Protein AF-A0A9W6Z5P8-F1 (afdb_monomer_lite)

Radius of gyration: 18.07 Å; chains: 1; bounding box: 42×47×50 Å

Secondary structure (DSSP, 8-state):
-IIIIIIIIIT--SEE-HHHHHHHHHHHHTT-SS-HHHHHHHHHHHHHHTTSTTSTT-TTTT-HHIIIIIHHHSTTS-STTT----GGG-TTTTT-HHHHHHHHSTTHHHHHHHHHHHHHH-HHHHIIIIIIHHHHHHHHHHHHHHHTB--TTSS-TT----HHHHHHH--TTS---B-B-TT-HHHHHHT-SBHHHHHHSTT-SS-SS--HHIIIIIHHHHHTTSEES----------

Sequence (239 aa):
MSVCLHRYFSHKGFKCGRGMQILLYIGGCMASQGPPLWWASKHRRHHNHCDTAKDPHSPVVFSHFYAWTGWVYGFGAEGPFGSGHDEEYLSDHLKFPELAFGENIYWLPPFLSHVVTYFKYGPAHAVYVSLMSAVLCMLLTLYFNVAFHSHGDDGDEHGVVDKARAKLFANPTGTCRARDIPFDPLSNIFGEAHHGWHHKFPLAYKRPGIDAPYWLFILPLKTAGLLWGENRMTETKVK

pLDDT: mean 87.17, std 16.03, range [34.53, 98.5]

InterPro domains:
  IPR015876 Acyl-CoA desaturase [PR00075] (6-26)
  IPR015876 Acyl-CoA desaturase [PR00075] (43-72)
  IPR015876 Acyl-CoA desaturase [PR00075] (131-152)
  IPR015876 Acyl-CoA desaturase [PTHR11351] (2-238)

Organism: NCBI:txid1606542

Structure (mmCIF, N/CA/C/O backbone):
data_AF-A0A9W6Z5P8-F1
#
_entry.id   AF-A0A9W6Z5P8-F1
#
loop_
_atom_site.group_PDB
_atom_site.id
_atom_site.type_symbol
_atom_site.label_atom_id
_atom_site.label_alt_id
_atom_site.label_comp_id
_atom_site.label_asym_id
_atom_site.label_entity_id
_atom_site.label_seq_id
_atom_site.pdbx_PDB_ins_code
_atom_site.Cartn_x
_atom_site.Cartn_y
_atom_site.Cartn_z
_atom_site.occupancy
_atom_site.B_iso_or_equiv
_atom_site.auth_seq_id
_atom_site.auth_comp_id
_atom_site.auth_asym_id
_atom_site.auth_atom_id
_atom_site.pdbx_PDB_model_num
ATOM 1 N N . MET A 1 1 ? 1.085 1.073 -4.703 1.00 92.38 1 MET A N 1
ATOM 2 C CA . MET A 1 1 ? 0.646 1.189 -3.294 1.00 92.38 1 MET A CA 1
ATOM 3 C C . MET A 1 1 ? -0.884 1.149 -3.165 1.00 92.38 1 MET A C 1
ATOM 5 O O . MET A 1 1 ? -1.376 0.096 -2.784 1.00 92.38 1 MET A O 1
ATOM 9 N N . SER A 1 2 ? -1.643 2.187 -3.560 1.00 95.56 2 SER A N 1
ATOM 10 C CA . SER A 1 2 ? -3.085 2.290 -3.216 1.00 95.56 2 SER A CA 1
ATOM 11 C C . SER A 1 2 ? -3.974 1.128 -3.710 1.00 95.56 2 SER A C 1
ATOM 13 O O . SER A 1 2 ? -4.730 0.553 -2.934 1.00 95.56 2 SER A O 1
ATOM 15 N N . VAL A 1 3 ? -3.878 0.701 -4.978 1.00 97.62 3 VAL A N 1
ATOM 16 C CA . VAL A 1 3 ? -4.720 -0.412 -5.481 1.00 97.62 3 VAL A CA 1
ATOM 17 C C . VAL A 1 3 ? -4.314 -1.754 -4.868 1.00 97.62 3 VAL A C 1
ATOM 19 O O . VAL A 1 3 ? -5.156 -2.478 -4.341 1.00 97.62 3 VAL A O 1
ATOM 22 N N . CYS A 1 4 ? -3.024 -2.088 -4.958 1.00 97.94 4 CYS A N 1
ATOM 23 C CA . CYS A 1 4 ? -2.523 -3.412 -4.605 1.00 97.94 4 CYS A CA 1
ATOM 24 C C . CYS A 1 4 ? -2.383 -3.595 -3.093 1.00 97.94 4 CYS A C 1
ATOM 26 O O . CYS A 1 4 ? -3.085 -4.416 -2.514 1.00 97.94 4 CYS A O 1
ATOM 28 N N . LEU A 1 5 ? -1.488 -2.830 -2.460 1.00 97.94 5 LEU A N 1
ATOM 29 C CA . LEU A 1 5 ? -1.163 -2.986 -1.042 1.00 97.94 5 LEU A CA 1
ATOM 30 C C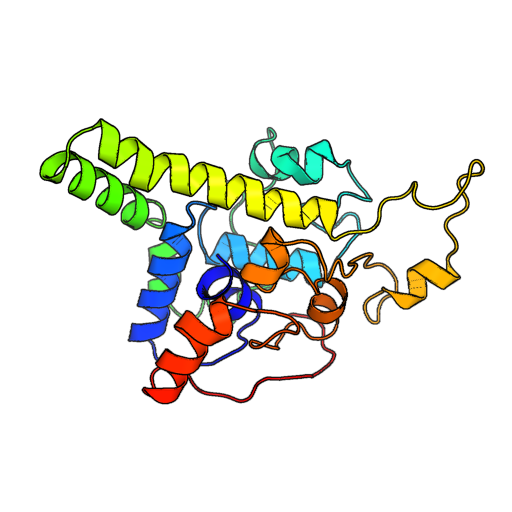 . LEU A 1 5 ? -2.363 -2.586 -0.183 1.00 97.94 5 LEU A C 1
ATOM 32 O O . LEU A 1 5 ? -2.875 -3.396 0.580 1.00 97.94 5 LEU A O 1
ATOM 36 N N . HIS A 1 6 ? -2.879 -1.376 -0.402 1.00 97.50 6 HIS A N 1
ATOM 37 C CA . HIS A 1 6 ? -3.903 -0.800 0.457 1.00 97.50 6 HIS A CA 1
ATOM 38 C C . HIS A 1 6 ? -5.294 -1.416 0.224 1.00 97.50 6 HIS A C 1
ATOM 40 O O . HIS A 1 6 ? -5.863 -2.052 1.111 1.00 97.50 6 HIS A O 1
ATOM 46 N N . ARG A 1 7 ? -5.871 -1.262 -0.972 1.00 97.75 7 ARG A N 1
ATOM 47 C CA . ARG A 1 7 ? -7.267 -1.667 -1.217 1.00 97.75 7 ARG A CA 1
ATOM 48 C C . ARG A 1 7 ? -7.441 -3.174 -1.349 1.00 97.75 7 ARG A C 1
ATOM 50 O O . ARG A 1 7 ? -8.470 -3.679 -0.911 1.00 97.75 7 ARG A O 1
ATOM 57 N N . TYR A 1 8 ? -6.486 -3.894 -1.937 1.00 97.75 8 TYR A N 1
ATOM 58 C CA . TYR A 1 8 ? -6.612 -5.340 -2.125 1.00 97.75 8 TYR A CA 1
ATOM 59 C C . TYR A 1 8 ? -6.016 -6.154 -0.972 1.00 97.75 8 TYR A C 1
ATOM 61 O O . TYR A 1 8 ? -6.769 -6.855 -0.295 1.00 97.75 8 TYR A O 1
ATOM 69 N N . PHE A 1 9 ? -4.705 -6.075 -0.718 1.00 97.56 9 PHE A N 1
ATOM 70 C CA . PHE A 1 9 ? -4.075 -6.935 0.290 1.00 97.56 9 PHE A CA 1
ATOM 71 C C . PHE A 1 9 ? -4.510 -6.573 1.715 1.00 97.56 9 PHE A C 1
ATOM 73 O O . PHE A 1 9 ? -4.907 -7.474 2.459 1.00 97.56 9 PHE A O 1
ATOM 80 N N . SER A 1 10 ? -4.569 -5.292 2.082 1.00 97.06 10 SER A N 1
ATOM 81 C CA . SER A 1 10 ? -5.001 -4.911 3.435 1.00 97.06 10 SER A CA 1
ATOM 82 C C . SER A 1 10 ? -6.509 -4.997 3.633 1.00 97.06 10 SER A C 1
ATOM 84 O O . SER A 1 10 ? -6.945 -5.553 4.634 1.00 97.06 10 SER A O 1
ATOM 86 N N . HIS A 1 11 ? -7.311 -4.518 2.677 1.00 95.75 11 HIS A N 1
ATOM 87 C CA . HIS A 1 11 ? -8.758 -4.332 2.895 1.00 95.75 11 HIS A CA 1
ATOM 88 C C . HIS A 1 11 ? -9.682 -5.219 2.074 1.00 95.75 11 HIS A C 1
ATOM 90 O O . HIS A 1 11 ? -10.898 -5.207 2.277 1.00 95.75 11 HIS A O 1
ATOM 96 N N . LYS A 1 12 ? -9.148 -5.986 1.121 1.00 94.69 12 LYS A N 1
ATOM 97 C CA . LYS A 1 12 ? -9.936 -6.860 0.238 1.00 94.69 12 LYS A CA 1
ATOM 98 C C . LYS A 1 12 ? -11.111 -6.151 -0.429 1.00 94.69 12 LYS A C 1
ATOM 100 O O . LYS A 1 12 ? -12.174 -6.757 -0.602 1.00 94.69 12 LYS A O 1
ATOM 105 N N . GLY A 1 13 ? -10.964 -4.870 -0.757 1.00 95.31 13 GLY A N 1
ATOM 106 C CA . GLY A 1 13 ? -12.070 -4.023 -1.190 1.00 95.31 13 GLY A CA 1
ATOM 107 C C . GLY A 1 13 ? -12.836 -4.644 -2.355 1.00 95.31 13 GLY A C 1
ATOM 108 O O . GLY A 1 13 ? -14.063 -4.679 -2.356 1.00 95.31 13 GLY A O 1
ATOM 109 N N . PHE A 1 14 ? -12.118 -5.288 -3.269 1.00 97.06 14 PHE A N 1
ATOM 110 C CA . PHE A 1 14 ? -12.667 -6.091 -4.357 1.00 97.06 14 PHE A CA 1
ATOM 111 C C . PHE A 1 14 ? -12.121 -7.526 -4.335 1.00 97.06 14 PHE A C 1
ATOM 113 O O . PHE A 1 14 ? -11.165 -7.854 -3.630 1.00 97.06 14 PHE A O 1
ATOM 120 N N . LYS A 1 15 ? -12.750 -8.395 -5.125 1.00 97.50 15 LYS A N 1
ATOM 121 C CA . LYS A 1 15 ? -12.338 -9.781 -5.369 1.00 97.50 15 LYS A CA 1
ATOM 122 C C . LYS A 1 15 ? -11.713 -9.894 -6.761 1.00 97.50 15 LYS A C 1
ATOM 124 O O . LYS A 1 15 ? -12.042 -9.109 -7.646 1.00 97.50 15 LYS A O 1
ATOM 129 N N . CYS A 1 16 ? -10.834 -10.871 -6.949 1.00 97.44 16 CYS A N 1
ATOM 130 C CA . CYS A 1 16 ? -10.235 -11.193 -8.242 1.00 97.44 16 CYS A CA 1
ATOM 131 C C . CYS A 1 16 ? -9.836 -12.677 -8.295 1.00 97.44 16 CYS A C 1
ATOM 133 O O . CYS A 1 16 ? -9.829 -13.360 -7.266 1.00 97.44 16 CYS A O 1
ATOM 135 N N . GLY A 1 17 ? -9.509 -13.182 -9.488 1.00 97.12 17 GLY A N 1
ATOM 136 C CA . GLY A 1 17 ? -9.010 -14.549 -9.671 1.00 97.12 17 GLY A CA 1
ATOM 137 C C . GLY A 1 17 ? -7.540 -14.691 -9.265 1.00 97.12 17 GLY A C 1
ATOM 138 O O . GLY A 1 17 ? -6.855 -13.685 -9.076 1.00 97.12 17 GLY A O 1
ATOM 139 N N . ARG A 1 18 ? -7.032 -15.931 -9.185 1.00 95.94 18 ARG A N 1
ATOM 140 C CA . ARG A 1 18 ? -5.641 -16.222 -8.762 1.00 95.94 18 ARG A CA 1
ATOM 141 C C . ARG A 1 18 ? -4.589 -15.550 -9.653 1.00 95.94 18 ARG A C 1
ATOM 143 O O . ARG A 1 18 ? -3.646 -14.959 -9.147 1.00 95.94 18 ARG A O 1
ATOM 150 N N . GLY A 1 19 ? -4.783 -15.553 -10.976 1.00 96.75 19 GLY A N 1
ATOM 151 C CA . GLY A 1 19 ? -3.864 -14.876 -11.902 1.00 96.75 19 GLY A CA 1
ATOM 152 C C . GLY A 1 19 ? -3.780 -13.367 -11.649 1.00 96.75 19 GLY A C 1
ATOM 153 O O . GLY A 1 19 ? -2.693 -12.817 -11.502 1.00 96.75 19 GLY A O 1
ATOM 154 N N . MET A 1 20 ? -4.931 -12.702 -11.502 1.00 97.75 20 MET A N 1
ATOM 155 C CA . MET A 1 20 ? -4.967 -11.273 -11.174 1.00 97.75 20 MET A CA 1
ATOM 156 C C . MET A 1 20 ? -4.413 -10.994 -9.770 1.00 97.75 20 MET A C 1
ATOM 158 O O . MET A 1 20 ? -3.751 -9.984 -9.572 1.00 97.75 20 MET A O 1
ATOM 162 N N . GLN A 1 21 ? -4.626 -11.894 -8.808 1.00 97.56 21 GLN A N 1
ATOM 163 C CA . GLN A 1 21 ? -4.056 -11.787 -7.464 1.00 97.56 21 GLN A CA 1
ATOM 164 C C . GLN A 1 21 ? -2.520 -11.769 -7.505 1.00 97.56 21 GLN A C 1
ATOM 166 O O . GLN A 1 21 ? -1.910 -10.933 -6.842 1.00 97.56 21 GLN A O 1
ATOM 171 N N . ILE A 1 22 ? -1.896 -12.612 -8.335 1.00 97.62 22 ILE A N 1
ATOM 172 C CA . ILE A 1 22 ? -0.441 -12.600 -8.561 1.00 97.62 22 ILE A CA 1
ATOM 173 C C . ILE A 1 22 ? -0.001 -11.287 -9.226 1.00 97.62 22 ILE A C 1
ATOM 175 O O . ILE A 1 22 ? 0.984 -10.686 -8.803 1.00 97.62 22 ILE A O 1
ATOM 179 N N . LEU A 1 23 ? -0.738 -10.788 -10.223 1.00 97.94 23 LEU A N 1
ATOM 180 C CA . LEU A 1 23 ? -0.422 -9.499 -10.858 1.00 97.94 23 LEU A CA 1
ATOM 181 C C . LEU A 1 23 ? -0.519 -8.327 -9.872 1.00 97.94 23 LEU A C 1
ATOM 183 O O . LEU A 1 23 ? 0.339 -7.444 -9.871 1.00 97.94 23 LEU A O 1
ATOM 187 N N . LEU A 1 24 ? -1.529 -8.330 -8.999 1.00 98.25 24 LEU A N 1
ATOM 188 C CA . LEU A 1 24 ? -1.653 -7.354 -7.918 1.00 98.25 24 LEU A CA 1
ATOM 189 C C . LEU A 1 24 ? -0.495 -7.486 -6.930 1.00 98.25 24 LEU A C 1
ATOM 191 O O . LEU A 1 24 ? 0.025 -6.461 -6.496 1.00 98.25 24 LEU A O 1
ATOM 195 N N . TYR A 1 25 ? -0.066 -8.710 -6.612 1.00 98.12 25 TYR A N 1
ATOM 196 C CA . TYR A 1 25 ? 1.091 -8.964 -5.752 1.00 98.12 25 TYR A CA 1
ATOM 197 C C . TYR A 1 25 ? 2.362 -8.343 -6.333 1.00 98.12 25 TYR A C 1
ATOM 199 O O . TYR A 1 25 ? 3.004 -7.527 -5.676 1.00 98.12 25 TYR A O 1
ATOM 207 N N . ILE A 1 26 ? 2.655 -8.629 -7.605 1.00 98.00 26 ILE A N 1
ATOM 208 C CA . ILE A 1 26 ? 3.779 -8.037 -8.342 1.00 98.00 26 ILE A CA 1
ATOM 209 C C . ILE A 1 26 ? 3.669 -6.505 -8.343 1.00 98.00 26 ILE A C 1
ATOM 211 O O . ILE A 1 26 ? 4.638 -5.818 -8.030 1.00 98.00 26 ILE A O 1
ATOM 215 N N . GLY A 1 27 ? 2.485 -5.947 -8.617 1.00 97.69 27 GLY A N 1
ATOM 216 C CA . GLY A 1 27 ? 2.249 -4.501 -8.540 1.00 97.69 27 GLY A CA 1
ATOM 217 C C . GLY A 1 27 ? 2.428 -3.914 -7.130 1.00 97.69 27 GLY A C 1
ATOM 218 O O . GLY A 1 27 ? 2.789 -2.746 -6.987 1.00 97.69 27 GLY A O 1
ATOM 219 N N . GLY A 1 28 ? 2.208 -4.714 -6.084 1.00 97.62 28 GLY A N 1
ATOM 220 C CA . GLY A 1 28 ? 2.530 -4.384 -4.697 1.00 97.62 28 GLY A CA 1
ATOM 221 C C . GLY A 1 28 ? 4.038 -4.310 -4.465 1.00 97.62 28 GLY A C 1
ATOM 222 O O . GLY A 1 28 ? 4.517 -3.301 -3.953 1.00 97.62 28 GLY A O 1
ATOM 223 N N . CYS A 1 29 ? 4.788 -5.312 -4.932 1.00 97.44 29 CYS A N 1
ATOM 224 C CA . CYS A 1 29 ? 6.254 -5.330 -4.889 1.00 97.44 29 CYS A CA 1
ATOM 225 C C . CYS A 1 29 ? 6.874 -4.115 -5.593 1.00 97.44 29 CYS A C 1
ATOM 227 O O . CYS A 1 29 ? 7.832 -3.533 -5.094 1.00 97.44 29 CYS A O 1
ATOM 229 N N . MET A 1 30 ? 6.292 -3.681 -6.716 1.00 96.81 30 MET A N 1
ATOM 230 C CA . MET A 1 30 ? 6.739 -2.498 -7.465 1.00 96.81 30 MET A CA 1
ATOM 231 C C . MET A 1 30 ? 6.596 -1.175 -6.694 1.00 96.81 30 MET A C 1
ATOM 233 O O . MET A 1 30 ? 7.165 -0.171 -7.114 1.00 96.81 30 MET A O 1
ATOM 237 N N . ALA A 1 31 ? 5.864 -1.146 -5.573 1.00 95.56 31 ALA A N 1
ATOM 238 C CA . ALA A 1 31 ? 5.847 0.013 -4.678 1.00 95.56 31 ALA A CA 1
ATOM 239 C C . ALA A 1 31 ? 7.138 0.143 -3.849 1.00 95.56 31 ALA A C 1
ATOM 241 O O . ALA A 1 31 ? 7.367 1.201 -3.270 1.00 95.56 31 ALA A O 1
ATOM 242 N N . SER A 1 32 ? 7.959 -0.912 -3.781 1.00 95.38 32 SER A N 1
ATOM 243 C CA . SER A 1 32 ? 9.229 -0.949 -3.044 1.00 95.38 32 SER A CA 1
ATOM 244 C C . SER A 1 32 ? 9.100 -0.586 -1.559 1.00 95.38 32 SER A C 1
ATOM 246 O O . SER A 1 32 ? 9.991 0.032 -0.985 1.00 95.38 32 SER A O 1
ATOM 248 N N . GLN A 1 33 ? 7.989 -0.983 -0.927 1.00 94.94 33 GLN A N 1
ATOM 249 C CA . GLN A 1 33 ? 7.723 -0.731 0.498 1.00 94.94 33 GLN A CA 1
ATOM 250 C C . GLN A 1 33 ? 7.932 -1.954 1.392 1.00 94.94 33 GLN A C 1
ATOM 252 O O . GLN A 1 33 ? 7.598 -1.913 2.567 1.00 94.94 33 GLN A O 1
ATOM 257 N N . GLY A 1 34 ? 8.474 -3.038 0.841 1.00 94.00 34 GLY A N 1
ATOM 258 C CA . GLY A 1 34 ? 8.570 -4.323 1.521 1.00 94.00 34 GLY A CA 1
ATOM 259 C C . GLY A 1 34 ? 7.620 -5.374 0.945 1.00 94.00 34 GLY A C 1
ATOM 260 O O . GLY A 1 34 ? 6.993 -5.142 -0.098 1.00 94.00 34 GLY A O 1
ATOM 261 N N . PRO A 1 35 ? 7.538 -6.539 1.602 1.00 95.88 35 PRO A N 1
ATOM 262 C CA . PRO A 1 35 ? 6.652 -7.619 1.193 1.00 95.88 35 PRO A CA 1
ATOM 263 C C . PRO A 1 35 ? 5.161 -7.213 1.297 1.00 95.88 35 PRO A C 1
ATOM 265 O O . PRO A 1 35 ? 4.765 -6.595 2.290 1.00 95.88 35 PRO A O 1
ATOM 268 N N . PRO A 1 36 ? 4.310 -7.504 0.292 1.00 97.38 36 PRO A N 1
ATOM 269 C CA . PRO A 1 36 ? 2.887 -7.166 0.333 1.00 97.38 36 PRO A CA 1
ATOM 270 C C . PRO A 1 36 ? 2.081 -7.726 1.513 1.00 97.38 36 PRO A C 1
ATOM 272 O O . PRO A 1 36 ? 1.173 -7.034 1.978 1.00 97.38 36 PRO A O 1
ATOM 275 N N . LEU A 1 37 ? 2.365 -8.938 2.004 1.00 96.50 37 LEU A N 1
ATOM 276 C CA . LEU A 1 37 ? 1.665 -9.491 3.170 1.00 96.50 37 LEU A CA 1
ATOM 277 C C . LEU A 1 37 ? 2.168 -8.859 4.468 1.00 96.50 37 LEU A C 1
ATOM 279 O O . LEU A 1 37 ? 1.335 -8.504 5.298 1.00 96.50 37 LEU A O 1
ATOM 283 N N . TRP A 1 38 ? 3.476 -8.616 4.610 1.00 96.31 38 TRP A N 1
ATOM 284 C CA . TRP A 1 38 ? 4.010 -7.765 5.685 1.00 96.31 38 TRP A CA 1
ATOM 285 C C . TRP A 1 38 ? 3.310 -6.405 5.736 1.00 96.31 38 TRP A C 1
ATOM 287 O O . TRP A 1 38 ? 2.788 -6.005 6.777 1.00 96.31 38 TRP A O 1
ATOM 297 N N . TRP A 1 39 ? 3.214 -5.723 4.594 1.00 97.00 39 TRP A N 1
ATOM 298 C CA . TRP A 1 39 ? 2.554 -4.421 4.520 1.00 97.00 39 TRP A CA 1
ATOM 299 C C . TRP A 1 39 ? 1.088 -4.530 4.946 1.00 97.00 39 TRP A C 1
ATOM 301 O O . TRP A 1 39 ? 0.600 -3.734 5.749 1.00 97.00 39 TRP A O 1
ATOM 311 N N . ALA A 1 40 ? 0.390 -5.557 4.453 1.00 97.12 40 ALA A N 1
ATOM 312 C CA . ALA A 1 40 ? -0.997 -5.802 4.808 1.00 97.12 40 ALA A CA 1
ATOM 313 C C . ALA A 1 40 ? -1.185 -6.093 6.297 1.00 97.12 40 ALA A C 1
ATOM 315 O O . ALA A 1 40 ? -2.113 -5.547 6.890 1.00 97.12 40 ALA A O 1
ATOM 316 N N . SER A 1 41 ? -0.313 -6.885 6.923 1.00 96.06 41 SER A N 1
ATOM 317 C CA . SER A 1 41 ? -0.435 -7.205 8.346 1.00 96.06 41 SER A CA 1
ATOM 318 C C . SER A 1 41 ? -0.243 -5.964 9.213 1.00 96.06 41 SER A C 1
ATOM 320 O O . SER A 1 41 ? -1.072 -5.703 10.085 1.00 96.06 41 SER A O 1
ATOM 322 N N . LYS A 1 42 ? 0.784 -5.146 8.934 1.00 96.19 42 LYS A N 1
ATOM 323 C CA . LYS A 1 42 ? 1.029 -3.898 9.676 1.00 96.19 42 LYS A CA 1
ATOM 324 C C . LYS A 1 42 ? -0.113 -2.903 9.481 1.00 96.19 42 LYS A C 1
ATOM 326 O O . LYS A 1 42 ? -0.589 -2.329 10.458 1.00 96.19 42 LYS A O 1
ATOM 331 N N . HIS A 1 43 ? -0.641 -2.784 8.261 1.00 95.88 43 HIS A N 1
ATOM 332 C CA . HIS A 1 43 ? -1.790 -1.919 7.974 1.00 95.88 43 HIS A CA 1
ATOM 333 C C . HIS A 1 43 ? -3.074 -2.388 8.676 1.00 95.88 43 HIS A C 1
ATOM 335 O O . HIS A 1 43 ? -3.810 -1.586 9.248 1.00 95.88 43 HIS A O 1
ATOM 341 N N . ARG A 1 44 ? -3.358 -3.697 8.684 1.00 95.19 44 ARG A N 1
ATOM 342 C CA . ARG A 1 44 ? -4.512 -4.262 9.408 1.00 95.19 44 ARG A CA 1
ATOM 343 C C . ARG A 1 44 ? -4.377 -4.061 10.917 1.00 95.19 44 ARG A C 1
ATOM 345 O O . ARG A 1 44 ? -5.350 -3.665 11.563 1.00 95.19 44 ARG A O 1
ATOM 352 N N . ARG A 1 45 ? -3.174 -4.252 11.471 1.00 92.38 45 ARG A N 1
ATOM 353 C CA . ARG A 1 45 ? -2.885 -3.968 12.882 1.00 92.38 45 ARG A CA 1
ATOM 354 C C . ARG A 1 45 ? -3.086 -2.493 13.210 1.00 92.38 45 ARG A C 1
ATOM 356 O O . ARG A 1 45 ? -3.748 -2.189 14.199 1.00 92.38 45 ARG A O 1
ATOM 363 N N . HIS A 1 46 ? -2.618 -1.593 12.346 1.00 93.12 46 HIS A N 1
ATOM 364 C CA . HIS A 1 46 ? -2.889 -0.162 12.447 1.00 93.12 46 HIS A CA 1
ATOM 365 C C . HIS A 1 46 ? -4.397 0.129 12.488 1.00 93.12 46 HIS A C 1
ATOM 367 O O . HIS A 1 46 ? -4.853 0.791 13.406 1.00 93.12 46 HIS A O 1
ATOM 373 N N . HIS A 1 47 ? -5.227 -0.432 11.603 1.00 90.69 47 HIS A N 1
ATOM 374 C CA . HIS A 1 47 ? -6.683 -0.218 11.690 1.00 90.69 47 HIS A CA 1
ATOM 375 C C . HIS A 1 47 ? -7.317 -0.769 12.981 1.00 90.69 47 HIS A C 1
ATOM 377 O O . HIS A 1 47 ? -8.239 -0.160 13.534 1.00 90.69 47 HIS A O 1
ATOM 383 N N . ASN A 1 48 ? -6.839 -1.912 13.480 1.00 87.56 48 ASN A N 1
ATOM 384 C CA . ASN A 1 48 ? -7.358 -2.528 14.706 1.00 87.56 48 ASN A CA 1
ATOM 385 C C . ASN A 1 48 ? -6.970 -1.780 15.980 1.00 87.56 48 ASN A C 1
ATOM 387 O O . ASN A 1 48 ? -7.746 -1.752 16.943 1.00 87.56 48 ASN A O 1
ATOM 391 N N . HIS A 1 49 ? -5.785 -1.181 15.967 1.00 86.00 49 HIS A N 1
ATOM 392 C CA . HIS A 1 49 ? -5.130 -0.592 17.125 1.00 86.00 49 HIS A CA 1
ATOM 393 C C . HIS A 1 49 ? -4.745 0.871 16.924 1.00 86.00 49 HIS A C 1
ATOM 395 O O . HIS A 1 49 ? -3.906 1.372 17.664 1.00 86.00 49 HIS A O 1
ATOM 401 N N . CYS A 1 50 ? -5.386 1.536 15.966 1.00 85.06 50 CYS A N 1
ATOM 402 C CA . CYS A 1 50 ? -5.093 2.897 15.539 1.00 85.06 50 CYS A CA 1
ATOM 403 C C . CYS A 1 50 ? -4.908 3.836 16.731 1.00 85.06 50 CYS A C 1
ATOM 405 O O . CYS A 1 50 ? -5.783 3.920 17.608 1.00 85.06 50 CYS A O 1
ATOM 407 N N . ASP A 1 51 ? -3.758 4.508 16.741 1.00 83.50 51 ASP A N 1
ATOM 408 C CA . ASP A 1 51 ? -3.341 5.463 17.768 1.00 83.50 51 ASP A CA 1
ATOM 409 C C . ASP A 1 51 ? -3.306 4.901 19.198 1.00 83.50 51 ASP A C 1
ATOM 411 O O . ASP A 1 51 ? -3.539 5.598 20.187 1.00 83.50 51 ASP A O 1
ATOM 415 N N . THR A 1 52 ? -2.978 3.614 19.315 1.00 84.50 52 THR A N 1
ATOM 416 C CA . THR A 1 52 ? -2.641 2.946 20.579 1.00 84.50 52 THR A CA 1
ATOM 417 C C . THR A 1 52 ? -1.213 2.407 20.534 1.00 84.50 52 THR A C 1
ATOM 419 O O . THR A 1 52 ? -0.601 2.334 19.475 1.00 84.50 52 THR A O 1
ATOM 422 N N . ALA A 1 53 ? -0.683 1.950 21.670 1.00 86.25 53 ALA A N 1
ATOM 423 C CA . ALA A 1 53 ? 0.666 1.378 21.744 1.00 86.25 53 ALA A CA 1
ATOM 424 C C . ALA A 1 53 ? 0.893 0.127 20.868 1.00 86.25 53 ALA A C 1
ATOM 426 O O . ALA A 1 53 ? 2.033 -0.286 20.690 1.00 86.25 53 ALA A O 1
ATOM 427 N N . LYS A 1 54 ? -0.172 -0.491 20.335 1.00 88.31 54 LYS A N 1
ATOM 428 C CA . LYS A 1 54 ? -0.087 -1.635 19.409 1.00 88.31 54 LYS A CA 1
ATOM 429 C C . LYS A 1 54 ? -0.068 -1.226 17.928 1.00 88.31 54 LYS A C 1
ATOM 431 O O . LYS A 1 54 ? 0.156 -2.072 17.061 1.00 88.31 54 LYS A O 1
ATOM 436 N N . ASP A 1 55 ? -0.325 0.040 17.621 1.00 89.94 55 ASP A N 1
ATOM 437 C CA . ASP A 1 55 ? -0.180 0.588 16.274 1.00 89.94 55 ASP A CA 1
ATOM 438 C C . ASP A 1 55 ? 1.316 0.653 15.912 1.00 89.94 55 ASP A C 1
ATOM 440 O O . ASP A 1 55 ? 2.063 1.305 16.639 1.00 89.94 55 ASP A O 1
ATOM 444 N N . PRO A 1 56 ? 1.786 -0.001 14.831 1.00 91.38 56 PRO A N 1
ATOM 445 C CA . PRO A 1 56 ? 3.210 -0.013 14.471 1.00 91.38 56 PRO A CA 1
ATOM 446 C C . PRO A 1 56 ? 3.803 1.378 14.231 1.00 91.38 56 PRO A C 1
ATOM 448 O O . PRO A 1 56 ? 5.011 1.558 14.356 1.00 91.38 56 PRO A O 1
ATOM 451 N N . HIS A 1 57 ? 2.976 2.352 13.856 1.00 92.12 57 HIS A N 1
ATOM 452 C CA . HIS A 1 57 ? 3.445 3.659 13.417 1.00 92.12 57 HIS A CA 1
ATOM 453 C C . HIS A 1 57 ? 2.542 4.783 13.918 1.00 92.12 57 HIS A C 1
ATOM 455 O O . HIS A 1 57 ? 2.291 5.737 13.184 1.00 92.12 57 HIS A O 1
ATOM 461 N N . SER A 1 58 ? 2.042 4.690 15.158 1.00 88.94 58 SER A N 1
ATOM 462 C CA . SER A 1 58 ? 1.239 5.782 15.717 1.00 88.94 58 SER A CA 1
ATOM 463 C C . SER A 1 58 ? 2.093 7.042 15.923 1.00 88.94 58 SER A C 1
ATOM 465 O O . SER A 1 58 ? 3.026 7.026 16.740 1.00 88.94 58 SER A O 1
ATOM 467 N N . PRO A 1 59 ? 1.753 8.164 15.262 1.00 83.94 59 PRO A N 1
ATOM 468 C CA . PRO A 1 59 ? 2.400 9.444 15.532 1.00 83.94 59 PRO A CA 1
ATOM 469 C C . PRO A 1 59 ? 2.028 10.003 16.911 1.00 83.94 59 PRO A C 1
ATOM 471 O O . PRO A 1 59 ? 2.788 10.789 17.469 1.00 83.94 59 PRO A O 1
ATOM 474 N N . VAL A 1 60 ? 0.887 9.577 17.465 1.00 80.44 60 VAL A N 1
ATOM 475 C CA . VAL A 1 60 ? 0.345 10.021 18.756 1.00 80.44 60 VAL A CA 1
ATOM 476 C C . VAL A 1 60 ? 1.088 9.392 19.934 1.00 80.44 60 VAL A C 1
ATOM 478 O O . VAL A 1 60 ? 1.313 10.061 20.938 1.00 80.44 60 VAL A O 1
ATOM 481 N N . VAL A 1 61 ? 1.450 8.109 19.833 1.00 83.25 61 VAL A N 1
ATOM 482 C CA . VAL A 1 61 ? 2.079 7.371 20.942 1.00 83.25 61 VAL A CA 1
ATOM 483 C C . VAL A 1 61 ? 3.599 7.510 20.955 1.00 83.25 61 VAL A C 1
ATOM 485 O O . VAL A 1 61 ? 4.181 7.610 22.032 1.00 83.25 61 VAL A O 1
ATOM 488 N N . PHE A 1 62 ? 4.246 7.493 19.787 1.00 84.75 62 PHE A N 1
ATOM 489 C CA . PHE A 1 62 ? 5.709 7.458 19.707 1.00 84.75 62 PHE A CA 1
ATOM 490 C C . PHE A 1 62 ? 6.307 8.833 19.413 1.00 84.75 62 PHE A C 1
ATOM 492 O O . PHE A 1 62 ? 6.957 9.426 20.266 1.00 84.75 62 PHE A O 1
ATOM 499 N N . SER A 1 63 ? 6.150 9.313 18.180 1.00 86.69 63 SER A N 1
ATOM 500 C CA . SER A 1 63 ? 6.483 10.669 17.724 1.00 86.69 63 SER A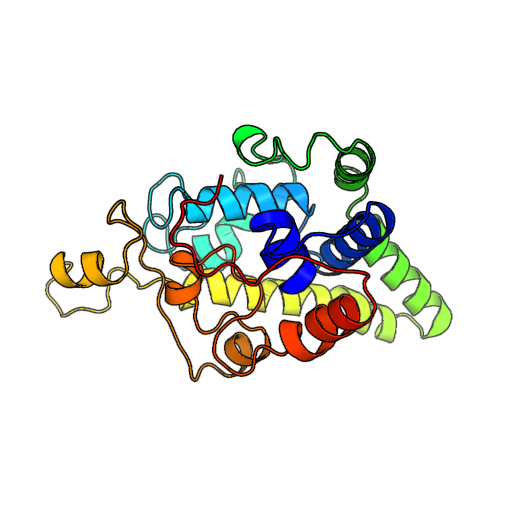 CA 1
ATOM 501 C C . SER A 1 63 ? 6.231 10.774 16.220 1.00 86.69 63 SER A C 1
ATOM 503 O O . SER A 1 63 ? 6.205 9.760 15.516 1.00 86.69 63 SER A O 1
ATOM 505 N N . HIS A 1 64 ? 6.157 11.999 15.694 1.00 86.38 64 HIS A N 1
ATOM 506 C CA . HIS A 1 64 ? 6.098 12.232 14.245 1.00 86.38 64 HIS A CA 1
ATOM 507 C C . HIS A 1 64 ? 7.296 11.633 13.513 1.00 86.38 64 HIS A C 1
ATOM 509 O O . HIS A 1 64 ? 7.127 10.994 12.483 1.00 86.38 64 HIS A O 1
ATOM 515 N N . PHE A 1 65 ? 8.507 11.807 14.047 1.00 89.44 65 PHE A N 1
ATOM 516 C CA . PHE A 1 65 ? 9.711 11.285 13.404 1.00 89.44 65 PHE A CA 1
ATOM 517 C C . PHE A 1 65 ? 9.711 9.752 13.366 1.00 89.44 65 PHE A C 1
ATOM 519 O O . PHE A 1 65 ? 10.043 9.153 12.342 1.00 89.44 65 PHE A O 1
ATOM 526 N N . TYR A 1 66 ? 9.272 9.111 14.453 1.00 90.44 66 TYR A N 1
ATOM 527 C CA . TYR A 1 66 ? 9.133 7.661 14.488 1.00 90.44 66 TYR A CA 1
ATOM 528 C C . TYR A 1 66 ? 8.087 7.165 13.483 1.00 90.44 66 TYR A C 1
ATOM 530 O O . TYR A 1 66 ? 8.397 6.305 12.665 1.00 90.44 66 TYR A O 1
ATOM 538 N N . ALA A 1 67 ? 6.882 7.739 13.487 1.00 89.88 67 ALA A N 1
ATOM 539 C CA . ALA A 1 67 ? 5.811 7.362 12.562 1.00 89.88 67 ALA A CA 1
ATOM 540 C C . ALA A 1 67 ? 6.140 7.678 11.093 1.00 89.88 67 ALA A C 1
ATOM 542 O O . ALA A 1 67 ? 5.700 6.962 10.192 1.00 89.88 67 ALA A O 1
ATOM 543 N N . TRP A 1 68 ? 6.948 8.714 10.843 1.00 90.56 68 TRP A N 1
ATOM 544 C CA . TRP A 1 68 ? 7.410 9.045 9.502 1.00 90.56 68 TRP A CA 1
ATOM 545 C C . TRP A 1 68 ? 8.455 8.049 9.014 1.00 90.56 68 TRP A C 1
ATOM 547 O O . TRP A 1 68 ? 8.272 7.477 7.956 1.00 90.56 68 TRP A O 1
ATOM 557 N N . THR A 1 69 ? 9.545 7.803 9.741 1.00 92.38 69 THR A N 1
ATOM 558 C CA . THR A 1 69 ? 10.644 6.956 9.225 1.00 92.38 69 THR A CA 1
ATOM 559 C C . THR A 1 69 ? 11.199 5.968 10.243 1.00 92.38 69 THR A C 1
ATOM 561 O O . THR A 1 69 ? 11.653 4.887 9.857 1.00 92.38 69 THR A O 1
ATOM 564 N N . GLY A 1 70 ? 11.146 6.292 11.537 1.00 92.12 70 GLY A N 1
ATOM 565 C CA . GLY A 1 70 ? 11.734 5.464 12.591 1.00 92.12 70 GLY A CA 1
ATOM 566 C C . GLY A 1 70 ? 11.133 4.061 12.704 1.00 92.12 70 GLY A C 1
ATOM 567 O O . GLY A 1 70 ? 11.876 3.119 12.959 1.00 92.12 70 GLY A O 1
ATOM 568 N N . TRP A 1 71 ? 9.838 3.877 12.447 1.00 93.06 71 TRP A N 1
ATOM 569 C CA . TRP A 1 71 ? 9.207 2.552 12.505 1.00 93.06 71 TRP A CA 1
ATOM 570 C C . TRP A 1 71 ? 9.665 1.611 11.377 1.00 93.06 71 TRP A C 1
ATOM 572 O O . TRP A 1 71 ? 9.641 0.394 11.544 1.00 93.06 71 TRP A O 1
ATOM 582 N N . VAL A 1 72 ? 10.114 2.166 10.242 1.00 92.81 72 VAL A N 1
ATOM 583 C CA . VAL A 1 72 ? 10.593 1.394 9.082 1.00 92.81 72 VAL A CA 1
ATOM 584 C C . VAL A 1 72 ? 12.086 1.091 9.184 1.00 92.81 72 VAL A C 1
ATOM 586 O O . VAL A 1 72 ? 12.515 -0.004 8.832 1.00 92.81 72 VAL A O 1
ATOM 589 N N . TYR A 1 73 ? 12.887 2.064 9.624 1.00 91.12 73 TYR A N 1
ATOM 590 C CA . TYR A 1 73 ? 14.352 1.993 9.530 1.00 91.12 73 TYR A CA 1
ATOM 591 C C . TYR A 1 73 ? 15.068 1.982 10.882 1.00 91.12 73 TYR A C 1
ATOM 593 O O . TYR A 1 73 ? 16.287 1.823 10.929 1.00 91.12 73 TYR A O 1
ATOM 601 N N . GLY A 1 74 ? 14.339 2.176 11.979 1.00 89.00 74 GLY A N 1
ATOM 602 C CA . GLY A 1 74 ? 14.897 2.154 13.323 1.00 89.00 74 GLY A CA 1
ATOM 603 C C . GLY A 1 74 ? 15.434 0.774 13.689 1.00 89.00 74 GLY A C 1
ATOM 604 O O . GLY A 1 74 ? 14.875 -0.259 13.321 1.00 89.00 74 GLY A O 1
ATOM 605 N N . PHE A 1 75 ? 16.526 0.749 14.449 1.00 85.56 75 PHE A N 1
ATOM 606 C CA . PHE A 1 75 ? 17.063 -0.502 14.971 1.00 85.56 75 PHE A CA 1
ATOM 607 C C . PHE A 1 75 ? 16.048 -1.161 15.915 1.00 85.56 75 PHE A C 1
ATOM 609 O O . PHE A 1 75 ? 15.551 -0.516 16.837 1.00 85.56 75 PHE A O 1
ATOM 616 N N . GLY A 1 76 ? 15.733 -2.435 15.671 1.00 83.81 76 GLY A N 1
ATOM 617 C CA . GLY A 1 76 ? 14.702 -3.162 16.418 1.00 83.81 76 GLY A CA 1
ATOM 618 C C . GLY A 1 76 ? 13.266 -2.707 16.130 1.00 83.81 76 GLY A C 1
ATOM 619 O O . GLY A 1 76 ? 12.353 -3.140 16.827 1.00 83.81 76 GLY A O 1
ATOM 620 N N . ALA A 1 77 ? 13.055 -1.839 15.134 1.00 88.75 77 ALA A N 1
ATOM 621 C CA . ALA A 1 77 ? 11.725 -1.448 14.691 1.00 88.75 77 ALA A CA 1
ATOM 622 C C . ALA A 1 77 ? 11.088 -2.521 13.795 1.00 88.75 77 ALA A C 1
ATOM 624 O O . ALA A 1 77 ? 11.726 -3.483 13.364 1.00 88.75 77 ALA A O 1
ATOM 625 N N . GLU A 1 78 ? 9.808 -2.340 13.485 1.00 89.38 78 GLU A N 1
ATOM 626 C CA . GLU A 1 78 ? 8.999 -3.337 12.782 1.00 89.38 78 GLU A CA 1
ATOM 627 C C . GLU A 1 78 ? 9.004 -3.182 11.256 1.00 89.38 78 GLU A C 1
ATOM 629 O O . GLU A 1 78 ? 8.049 -3.567 10.581 1.00 89.38 78 GLU A O 1
ATOM 634 N N . GLY A 1 79 ? 10.082 -2.627 10.703 1.00 89.81 79 GLY A N 1
ATOM 635 C CA . GLY A 1 79 ? 10.270 -2.435 9.270 1.00 89.81 79 GLY A CA 1
ATOM 636 C C . GLY A 1 79 ? 10.327 -3.738 8.464 1.00 89.81 79 GLY A C 1
ATOM 637 O O . GLY A 1 79 ? 10.404 -4.832 9.027 1.00 89.81 79 GLY A O 1
ATOM 638 N N . PRO A 1 80 ? 10.351 -3.656 7.124 1.00 87.00 80 PRO A N 1
ATOM 639 C CA . PRO A 1 80 ? 10.245 -4.826 6.248 1.00 87.00 80 PRO A CA 1
ATOM 640 C C . PRO A 1 80 ? 11.459 -5.768 6.310 1.00 87.00 80 PRO A C 1
ATOM 642 O O . PRO A 1 80 ? 11.404 -6.881 5.790 1.00 87.00 80 PRO A O 1
ATOM 645 N N . PHE A 1 81 ? 12.557 -5.348 6.943 1.00 82.19 81 PHE A N 1
ATOM 646 C CA . PHE A 1 81 ? 13.786 -6.127 7.069 1.00 82.19 81 PHE A CA 1
ATOM 647 C C . PHE A 1 81 ? 13.832 -6.865 8.411 1.00 82.19 81 PHE A C 1
ATOM 649 O O . PHE A 1 81 ? 14.418 -6.388 9.378 1.00 82.19 81 PHE A O 1
ATOM 656 N N . GLY A 1 82 ? 13.222 -8.050 8.456 1.00 74.69 82 GLY A N 1
ATOM 657 C CA . GLY A 1 82 ? 13.395 -9.001 9.561 1.00 74.69 82 GLY A CA 1
ATOM 658 C C . GLY A 1 82 ? 12.306 -8.999 10.636 1.00 74.69 82 GLY A C 1
ATOM 659 O O . GLY A 1 82 ? 12.340 -9.874 11.494 1.00 74.69 82 GLY A O 1
ATOM 660 N N . SER A 1 83 ? 11.319 -8.097 10.579 1.00 84.62 83 SER A N 1
ATOM 661 C CA . SER A 1 83 ? 10.191 -8.123 11.528 1.00 84.62 83 SER A CA 1
ATOM 662 C C . SER A 1 83 ? 9.160 -9.217 11.233 1.00 84.62 83 SER A C 1
ATOM 664 O O . SER A 1 83 ? 8.441 -9.633 12.137 1.00 84.62 83 SER A O 1
ATOM 666 N N . GLY A 1 84 ? 9.097 -9.700 9.986 1.00 88.06 84 GLY A N 1
ATOM 667 C CA . GLY A 1 84 ? 8.073 -10.650 9.554 1.00 88.06 84 GLY A CA 1
ATOM 668 C C . GLY A 1 84 ? 6.658 -10.061 9.606 1.00 88.06 84 GLY A C 1
ATOM 669 O O . GLY A 1 84 ? 6.434 -8.925 10.029 1.00 88.06 84 GLY A O 1
ATOM 670 N N . HIS A 1 85 ? 5.684 -10.823 9.119 1.00 91.12 85 HIS A N 1
ATOM 671 C CA . HIS A 1 85 ? 4.287 -10.406 9.130 1.00 91.12 85 HIS A CA 1
ATOM 672 C C . HIS A 1 85 ? 3.534 -10.974 10.335 1.00 91.12 85 HIS A C 1
ATOM 674 O O . HIS A 1 85 ? 3.845 -12.046 10.846 1.00 91.12 85 HIS A O 1
ATOM 680 N N . ASP A 1 86 ? 2.499 -10.256 10.756 1.00 92.62 86 ASP A N 1
ATOM 681 C CA . ASP A 1 86 ? 1.647 -10.646 11.874 1.00 92.62 86 ASP A CA 1
ATOM 682 C C . ASP A 1 86 ? 0.568 -11.622 11.348 1.00 92.62 86 ASP A C 1
ATOM 684 O O . ASP A 1 86 ? -0.461 -11.196 10.814 1.00 92.62 86 ASP A O 1
ATOM 688 N N . GLU A 1 87 ? 0.822 -12.936 11.439 1.00 92.06 87 GLU A N 1
ATOM 689 C CA . GLU A 1 87 ? -0.011 -13.996 10.826 1.00 92.06 87 GLU A CA 1
ATOM 690 C C . GLU A 1 87 ? -1.495 -13.938 11.226 1.00 92.06 87 GLU A C 1
ATOM 692 O O . GLU A 1 87 ? -2.371 -14.272 10.422 1.00 92.06 87 GLU A O 1
ATOM 697 N N . GLU A 1 88 ? -1.791 -13.463 12.442 1.00 91.12 88 GLU A N 1
ATOM 698 C CA . GLU A 1 88 ? -3.159 -13.321 12.958 1.00 91.12 88 GLU A CA 1
ATOM 699 C C . GLU A 1 88 ? -4.051 -12.450 12.056 1.00 91.12 88 GLU A C 1
ATOM 701 O O . GLU A 1 88 ? -5.248 -12.718 11.938 1.00 91.12 88 GLU A O 1
ATOM 706 N N . TYR A 1 89 ? -3.465 -11.478 11.345 1.00 91.75 89 TYR A N 1
ATOM 707 C CA . TYR A 1 89 ? -4.178 -10.601 10.414 1.00 91.75 89 TYR A CA 1
ATOM 708 C C . TYR A 1 89 ? -4.161 -11.107 8.970 1.00 91.75 89 TYR A C 1
ATOM 710 O O . TYR A 1 89 ? -4.605 -10.384 8.088 1.00 91.75 89 TYR A O 1
ATOM 718 N N . LEU A 1 90 ? -3.626 -12.295 8.671 1.00 93.00 90 LEU A N 1
ATOM 719 C CA . LEU A 1 90 ? -3.384 -12.743 7.289 1.00 93.00 90 LEU A CA 1
ATOM 720 C C . LEU A 1 90 ? -3.947 -14.126 6.953 1.00 93.00 90 LEU A C 1
ATOM 722 O O . LEU A 1 90 ? -3.683 -14.644 5.865 1.00 93.00 90 LEU A O 1
ATOM 726 N N . SER A 1 91 ? -4.755 -14.720 7.834 1.00 89.88 91 SER A N 1
ATOM 727 C CA . SER A 1 91 ? -5.359 -16.052 7.627 1.00 89.88 91 SER A CA 1
ATOM 728 C C . SER A 1 91 ? -6.030 -16.235 6.254 1.00 89.88 91 SER A C 1
ATOM 730 O O . SER A 1 91 ? -6.079 -17.332 5.697 1.00 89.88 91 SER A O 1
ATOM 732 N N . ASP A 1 92 ? -6.527 -15.154 5.660 1.00 90.75 92 ASP A N 1
ATOM 733 C CA . ASP A 1 92 ? -7.184 -15.158 4.366 1.00 90.75 92 ASP A CA 1
ATOM 734 C C . ASP A 1 92 ? -6.241 -15.166 3.154 1.00 90.75 92 ASP A C 1
ATOM 736 O O . ASP A 1 92 ? -6.666 -15.630 2.090 1.00 90.75 92 ASP A O 1
ATOM 740 N N . HIS A 1 93 ? -5.013 -14.663 3.298 1.00 92.62 93 HIS A N 1
ATOM 741 C CA . HIS A 1 93 ? -3.979 -14.657 2.256 1.00 92.62 93 HIS A CA 1
ATOM 742 C C . HIS A 1 93 ? -3.012 -15.831 2.396 1.00 92.62 93 HIS A C 1
ATOM 744 O O . HIS A 1 93 ? -2.600 -16.391 1.383 1.00 92.62 93 HIS A O 1
ATOM 750 N N . LEU A 1 94 ? -2.720 -16.267 3.626 1.00 90.94 94 LEU A N 1
ATOM 751 C CA . LEU A 1 94 ? -1.794 -17.376 3.907 1.00 90.94 94 LEU A CA 1
ATOM 752 C C . LEU A 1 94 ? -2.265 -18.730 3.359 1.00 90.94 94 LEU A C 1
ATOM 754 O O . LEU A 1 94 ? -1.467 -19.642 3.173 1.00 90.94 94 LEU A O 1
ATOM 758 N N . LYS A 1 95 ? -3.547 -18.856 3.007 1.00 92.00 95 LYS A N 1
ATOM 759 C CA . LYS A 1 95 ? -4.072 -20.030 2.294 1.00 92.00 95 LYS A CA 1
ATOM 760 C C . LYS A 1 95 ? -3.553 -20.178 0.853 1.00 92.00 95 LYS A C 1
ATOM 762 O O . LYS A 1 95 ? -3.811 -21.204 0.228 1.00 92.00 95 LYS A O 1
ATOM 767 N N . PHE A 1 96 ? -2.898 -19.154 0.301 1.00 94.00 96 PHE A N 1
ATOM 768 C CA . PHE A 1 96 ? -2.351 -19.155 -1.055 1.00 94.00 96 PHE A CA 1
ATOM 769 C C . PHE A 1 96 ? -0.822 -19.322 -1.007 1.00 94.00 96 PHE A C 1
ATOM 771 O O . PHE A 1 96 ? -0.117 -18.349 -0.721 1.00 94.00 96 PHE A O 1
ATOM 778 N N . PRO A 1 97 ? -0.279 -20.520 -1.302 1.00 92.81 97 PRO A N 1
ATOM 779 C CA . PRO A 1 97 ? 1.163 -20.769 -1.228 1.00 92.81 97 PRO A CA 1
ATOM 780 C C . PRO A 1 97 ? 1.971 -19.879 -2.181 1.00 92.81 97 PRO A C 1
ATOM 782 O O . PRO A 1 97 ? 3.107 -19.527 -1.877 1.00 92.81 97 PRO A O 1
ATOM 785 N N . GLU A 1 98 ? 1.384 -19.458 -3.305 1.00 94.56 98 GLU A N 1
ATOM 786 C CA . GLU A 1 98 ? 2.012 -18.527 -4.244 1.00 94.56 98 GLU A CA 1
ATOM 787 C C . GLU A 1 98 ? 2.331 -17.157 -3.617 1.00 94.56 98 GLU A C 1
ATOM 789 O O . GLU A 1 98 ? 3.350 -16.554 -3.954 1.00 94.56 98 GLU A O 1
ATOM 794 N N . LEU A 1 99 ? 1.506 -16.679 -2.677 1.00 94.50 99 LEU A N 1
ATOM 795 C CA . LEU A 1 99 ? 1.739 -15.412 -1.980 1.00 94.50 99 LEU A CA 1
ATOM 796 C C . LEU A 1 99 ? 2.808 -15.567 -0.897 1.00 94.50 99 LEU A C 1
ATOM 798 O O . LEU A 1 99 ? 3.682 -14.715 -0.780 1.00 94.50 99 LEU A O 1
ATOM 802 N N . ALA A 1 100 ? 2.790 -16.687 -0.168 1.00 87.75 100 ALA A N 1
ATOM 803 C CA . ALA A 1 100 ? 3.825 -17.012 0.814 1.00 87.75 100 ALA A CA 1
ATOM 804 C C . ALA A 1 100 ? 5.208 -17.180 0.156 1.00 87.75 100 ALA A C 1
ATOM 806 O O . ALA A 1 100 ? 6.217 -16.696 0.668 1.00 87.75 100 ALA A O 1
ATOM 807 N N . PHE A 1 101 ? 5.268 -17.807 -1.022 1.00 91.94 101 PHE A N 1
ATOM 808 C CA . PHE A 1 101 ? 6.492 -17.842 -1.822 1.00 91.94 101 PHE A CA 1
ATOM 809 C C . PHE A 1 101 ? 6.918 -16.430 -2.243 1.00 91.94 101 PHE A C 1
ATOM 811 O O . PHE A 1 101 ? 8.080 -16.058 -2.078 1.00 91.94 101 PHE A O 1
ATOM 818 N N . GLY A 1 102 ? 5.965 -15.623 -2.718 1.00 92.75 102 GLY A N 1
ATOM 819 C CA . GLY A 1 102 ? 6.193 -14.233 -3.096 1.00 92.75 102 GLY A CA 1
ATOM 820 C C . GLY A 1 102 ? 6.802 -13.377 -1.983 1.00 92.75 102 GLY A C 1
ATOM 821 O O . GLY A 1 102 ? 7.560 -12.457 -2.288 1.00 92.75 102 GLY A O 1
ATOM 822 N N . GLU A 1 103 ? 6.504 -13.645 -0.708 1.00 90.94 103 GLU A N 1
ATOM 823 C CA . GLU A 1 103 ? 7.058 -12.889 0.432 1.00 90.94 103 GLU A CA 1
ATOM 824 C C . GLU A 1 103 ? 8.579 -13.038 0.530 1.00 90.94 103 GLU A C 1
ATOM 826 O O . GLU A 1 103 ? 9.258 -12.113 0.957 1.00 90.94 103 GLU A O 1
ATOM 831 N N . ASN A 1 104 ? 9.136 -14.159 0.062 1.00 90.50 104 ASN A N 1
ATOM 832 C CA . ASN A 1 104 ? 10.579 -14.418 0.081 1.00 90.50 104 ASN A CA 1
ATOM 833 C C . ASN A 1 104 ? 11.321 -13.792 -1.112 1.00 90.50 104 ASN A C 1
ATOM 835 O O . ASN A 1 104 ? 12.541 -13.632 -1.081 1.00 90.50 104 ASN A O 1
ATOM 839 N N . ILE A 1 105 ? 10.595 -13.427 -2.172 1.00 94.50 105 ILE A N 1
ATOM 840 C CA . ILE A 1 105 ? 11.160 -12.888 -3.420 1.00 94.50 105 ILE A CA 1
ATOM 841 C C . ILE A 1 105 ? 10.545 -11.541 -3.822 1.00 94.50 105 ILE A C 1
ATOM 843 O O . ILE A 1 105 ? 10.623 -11.136 -4.979 1.00 94.50 105 ILE A O 1
ATOM 847 N N . TYR A 1 106 ? 9.943 -10.817 -2.877 1.00 94.81 106 TYR A N 1
ATOM 848 C CA . TYR A 1 106 ? 9.256 -9.542 -3.126 1.00 94.81 106 TYR A CA 1
ATOM 849 C C . TYR A 1 106 ? 10.162 -8.454 -3.729 1.00 94.81 106 TYR A C 1
ATOM 851 O O . TYR A 1 106 ? 9.678 -7.529 -4.377 1.00 94.81 106 TYR A O 1
ATOM 859 N N . TRP A 1 107 ? 11.476 -8.546 -3.515 1.00 94.75 107 TRP A N 1
ATOM 860 C CA . TRP A 1 107 ? 12.473 -7.631 -4.071 1.00 94.75 107 TRP A CA 1
ATOM 861 C C . TRP A 1 107 ? 12.736 -7.883 -5.562 1.00 94.75 107 TRP A C 1
ATOM 863 O O . TRP A 1 107 ? 13.262 -7.009 -6.253 1.00 94.75 107 TRP A O 1
ATOM 873 N N . LEU A 1 108 ? 12.360 -9.057 -6.080 1.00 96.44 108 LEU A N 1
ATOM 874 C CA . LEU A 1 108 ? 12.682 -9.470 -7.439 1.00 96.44 108 LEU A CA 1
ATOM 875 C C . LEU A 1 108 ? 11.977 -8.611 -8.504 1.00 96.44 108 LEU A C 1
ATOM 877 O O . LEU A 1 108 ? 12.671 -8.160 -9.411 1.00 96.44 108 LEU A O 1
ATOM 881 N N . PRO A 1 109 ? 10.664 -8.299 -8.433 1.00 96.44 109 PRO A N 1
ATOM 882 C CA . PRO A 1 109 ? 10.028 -7.434 -9.430 1.00 96.44 109 PRO A CA 1
ATOM 883 C C . PRO A 1 109 ? 10.666 -6.040 -9.593 1.00 96.44 109 PRO A C 1
ATOM 885 O O . PRO A 1 109 ? 11.020 -5.697 -10.728 1.00 96.44 109 PRO A O 1
ATOM 888 N N . PRO A 1 110 ? 10.880 -5.232 -8.529 1.00 95.94 110 PRO A N 1
ATOM 889 C CA . PRO A 1 110 ? 11.539 -3.937 -8.693 1.00 95.94 110 PRO A CA 1
ATOM 890 C C . PRO A 1 110 ? 13.001 -4.080 -9.143 1.00 95.94 110 PRO A C 1
ATOM 892 O O . PRO A 1 110 ? 13.473 -3.256 -9.929 1.00 95.94 110 PRO A O 1
ATOM 895 N N . PHE A 1 111 ? 13.702 -5.142 -8.728 1.00 96.25 111 PHE A N 1
ATOM 896 C CA . PHE A 1 111 ? 15.057 -5.431 -9.202 1.00 96.25 111 PHE A CA 1
ATOM 897 C C . PHE A 1 111 ? 15.098 -5.752 -10.702 1.00 96.25 111 PHE A C 1
ATOM 899 O O . PHE A 1 111 ? 15.900 -5.176 -11.434 1.00 96.25 111 PHE A O 1
ATOM 906 N N . LEU A 1 112 ? 14.199 -6.606 -11.197 1.00 96.94 112 LEU A N 1
ATOM 907 C CA . LEU A 1 112 ? 14.095 -6.914 -12.625 1.00 96.94 112 LEU A CA 1
ATOM 908 C C . LEU A 1 112 ? 13.750 -5.665 -13.442 1.00 96.94 112 LEU A C 1
ATOM 910 O O . LEU A 1 112 ? 14.349 -5.444 -14.492 1.00 96.94 112 LEU A O 1
ATOM 914 N N . SER A 1 113 ? 12.845 -4.815 -12.946 1.00 96.19 113 SER A N 1
ATOM 915 C CA . SER A 1 113 ? 12.543 -3.522 -13.575 1.00 96.19 113 SER A CA 1
ATOM 916 C C . SER A 1 113 ? 13.789 -2.635 -13.692 1.00 96.19 113 SER A C 1
ATOM 918 O O . SER A 1 113 ? 14.050 -2.065 -14.757 1.00 96.19 113 SER A O 1
ATOM 920 N N . HIS A 1 114 ? 14.604 -2.570 -12.633 1.00 96.94 114 HIS A N 1
ATOM 921 C CA . HIS A 1 114 ? 15.876 -1.849 -12.652 1.00 96.94 114 HIS A CA 1
ATOM 922 C C . HIS A 1 114 ? 16.832 -2.418 -13.704 1.00 96.94 114 HIS A C 1
ATOM 924 O O . HIS A 1 114 ? 17.307 -1.676 -14.561 1.00 96.94 114 HIS A O 1
ATOM 930 N N . VAL A 1 115 ? 17.071 -3.732 -13.681 1.00 97.62 115 VAL A N 1
ATOM 931 C CA . VAL A 1 115 ? 17.987 -4.425 -14.600 1.00 97.62 115 VAL A CA 1
ATOM 932 C C . VAL A 1 115 ? 17.573 -4.224 -16.059 1.00 97.62 115 VAL A C 1
ATOM 934 O O . VAL A 1 115 ? 18.394 -3.840 -16.891 1.00 97.62 115 VAL A O 1
ATOM 937 N N . VAL A 1 116 ? 16.291 -4.414 -16.378 1.00 97.00 116 VAL A N 1
ATOM 938 C CA . VAL A 1 116 ? 15.771 -4.214 -17.740 1.00 97.00 116 VAL A CA 1
ATOM 939 C C . VAL A 1 116 ? 15.953 -2.763 -18.185 1.00 97.00 116 VAL A C 1
ATOM 941 O O . VAL A 1 116 ? 16.393 -2.512 -19.308 1.00 97.00 116 VAL A O 1
ATOM 944 N N . THR A 1 117 ? 15.657 -1.800 -17.310 1.00 97.44 117 THR A N 1
ATOM 945 C CA . THR A 1 117 ? 15.821 -0.374 -17.626 1.00 97.44 117 THR A CA 1
ATOM 946 C C . THR A 1 117 ? 17.294 -0.015 -17.821 1.00 97.44 117 THR A C 1
ATOM 948 O O . THR A 1 117 ? 17.618 0.724 -18.749 1.00 97.44 117 THR A O 1
ATOM 951 N N . TYR A 1 118 ? 18.187 -0.585 -17.010 1.00 97.88 118 TYR A N 1
ATOM 952 C CA . TYR A 1 118 ? 19.632 -0.380 -17.096 1.00 97.88 118 TYR A CA 1
ATOM 953 C C . TYR A 1 118 ? 20.172 -0.811 -18.454 1.00 97.88 118 TYR A C 1
ATOM 955 O O . TYR A 1 118 ? 20.820 -0.021 -19.137 1.00 97.88 118 TYR A O 1
ATOM 963 N N . PHE A 1 119 ? 19.869 -2.037 -18.878 1.00 98.19 119 PHE A N 1
ATOM 964 C CA . PHE A 1 119 ? 20.394 -2.561 -20.138 1.00 98.19 119 PHE A CA 1
ATOM 965 C C . PHE A 1 119 ? 19.749 -1.924 -21.372 1.00 98.19 119 PHE A C 1
ATOM 967 O O . PHE A 1 119 ? 20.398 -1.833 -22.410 1.00 98.19 119 PHE A O 1
ATOM 974 N N . LYS A 1 120 ? 18.495 -1.466 -21.278 1.00 97.94 120 LYS A N 1
ATOM 975 C CA . LYS A 1 120 ? 17.773 -0.899 -22.426 1.00 97.94 120 LYS A CA 1
ATOM 976 C C . LYS A 1 120 ? 17.964 0.609 -22.600 1.00 97.94 120 LYS A C 1
ATOM 978 O O . LYS A 1 120 ? 18.007 1.084 -23.731 1.00 97.94 120 LYS A O 1
ATOM 983 N N . TYR A 1 121 ? 18.041 1.357 -21.502 1.00 97.69 121 TYR A N 1
ATOM 984 C CA . TYR A 1 121 ? 18.030 2.827 -21.508 1.00 97.69 121 TYR A CA 1
ATOM 985 C C . TYR A 1 121 ? 19.222 3.444 -20.759 1.00 97.69 121 TYR A C 1
ATOM 987 O O . TYR A 1 121 ? 19.369 4.667 -20.716 1.00 97.69 121 TYR A O 1
ATOM 995 N N . GLY A 1 122 ? 20.091 2.616 -20.181 1.00 97.75 122 GLY A N 1
ATOM 996 C CA . GLY A 1 122 ? 21.291 3.041 -19.476 1.00 97.75 122 GLY A CA 1
ATOM 997 C C . GLY A 1 122 ? 21.091 3.290 -17.974 1.00 97.75 122 GLY A C 1
ATOM 998 O O . GLY A 1 122 ? 19.965 3.339 -17.466 1.00 97.75 122 GLY A O 1
ATOM 999 N N . PRO A 1 123 ? 22.203 3.485 -17.242 1.00 96.88 123 PRO A N 1
ATOM 1000 C CA . PRO A 1 123 ? 22.218 3.575 -15.781 1.00 96.88 123 PRO A CA 1
ATOM 1001 C C . PRO A 1 123 ? 21.377 4.728 -15.221 1.00 96.88 123 PRO A C 1
ATOM 1003 O O . PRO A 1 123 ? 20.674 4.548 -14.229 1.00 96.88 123 PRO A O 1
ATOM 1006 N N . ALA A 1 124 ? 21.408 5.901 -15.860 1.00 96.69 124 ALA A N 1
ATOM 1007 C CA . ALA A 1 124 ? 20.672 7.074 -15.386 1.00 96.69 124 ALA A CA 1
ATOM 1008 C C . ALA A 1 124 ? 19.150 6.837 -15.380 1.00 96.69 124 ALA A C 1
ATOM 1010 O O . ALA A 1 124 ? 18.476 7.125 -14.390 1.00 96.69 124 ALA A O 1
ATOM 1011 N N . HIS A 1 125 ? 18.618 6.235 -16.449 1.00 96.12 125 HIS A N 1
ATOM 1012 C CA . HIS A 1 125 ? 17.202 5.874 -16.528 1.00 96.12 125 HIS A CA 1
ATOM 1013 C C . HIS A 1 125 ? 16.836 4.805 -15.500 1.00 96.12 125 HIS A C 1
ATOM 1015 O O . HIS A 1 125 ? 15.779 4.901 -14.882 1.00 96.12 125 HIS A O 1
ATOM 1021 N N . ALA A 1 126 ? 17.707 3.820 -15.269 1.00 95.88 126 ALA A N 1
ATOM 1022 C CA . ALA A 1 126 ? 17.470 2.783 -14.268 1.00 95.88 126 ALA A CA 1
ATOM 1023 C C . ALA A 1 126 ? 17.335 3.364 -12.857 1.00 95.88 126 ALA A C 1
ATOM 1025 O O . ALA A 1 126 ? 16.406 3.004 -12.135 1.00 95.88 126 ALA A O 1
ATOM 1026 N N . VAL A 1 127 ? 18.208 4.305 -12.482 1.00 93.94 127 VAL A N 1
ATOM 1027 C CA . VAL A 1 127 ? 18.123 5.013 -11.194 1.00 93.94 127 VAL A CA 1
ATOM 1028 C C . VAL A 1 127 ? 16.815 5.796 -11.083 1.00 93.94 127 VAL A C 1
ATOM 1030 O O . VAL A 1 127 ? 16.149 5.729 -10.051 1.00 93.94 127 VAL A O 1
ATOM 1033 N N . TYR A 1 128 ? 16.414 6.507 -12.137 1.00 93.62 128 TYR A N 1
ATOM 1034 C CA . TYR A 1 128 ? 15.190 7.304 -12.106 1.00 93.62 128 TYR A CA 1
ATOM 1035 C C . TYR A 1 128 ? 13.927 6.432 -12.022 1.00 93.62 128 TYR A C 1
ATOM 1037 O O . TYR A 1 128 ? 13.092 6.613 -11.138 1.00 93.62 128 TYR A O 1
ATOM 1045 N N . VAL A 1 129 ? 13.806 5.436 -12.902 1.00 91.75 129 VAL A N 1
ATOM 1046 C CA . VAL A 1 129 ? 12.614 4.584 -12.991 1.00 91.75 129 VAL A CA 1
ATOM 1047 C C . VAL A 1 129 ? 12.450 3.718 -11.748 1.00 91.75 129 VAL A C 1
ATOM 1049 O O . VAL A 1 129 ? 11.330 3.612 -11.254 1.00 91.75 129 VAL A O 1
ATOM 1052 N N . SER A 1 130 ? 13.521 3.116 -11.220 1.00 91.62 130 SER A N 1
ATOM 1053 C CA . SER A 1 130 ? 13.398 2.215 -10.071 1.00 91.62 130 SER A CA 1
ATOM 1054 C C . SER A 1 130 ? 13.617 2.925 -8.733 1.00 91.62 130 SER A C 1
ATOM 1056 O O . SER A 1 130 ? 12.726 2.911 -7.889 1.00 91.62 130 SER A O 1
ATOM 1058 N N . LEU A 1 131 ? 14.784 3.543 -8.517 1.00 89.62 131 LEU A N 1
ATOM 1059 C CA . LEU A 1 131 ? 15.200 4.017 -7.195 1.00 89.62 131 LEU A CA 1
ATOM 1060 C C . LEU A 1 131 ? 14.479 5.308 -6.807 1.00 89.62 131 LEU A C 1
ATOM 1062 O O . LEU A 1 131 ? 13.929 5.382 -5.712 1.00 89.62 131 LEU A O 1
ATOM 1066 N N . MET A 1 132 ? 14.433 6.304 -7.696 1.00 93.88 132 MET A N 1
ATOM 1067 C CA . MET A 1 132 ? 13.723 7.554 -7.399 1.00 93.88 132 MET A CA 1
ATOM 1068 C C . MET A 1 132 ? 12.224 7.309 -7.226 1.00 93.88 132 MET A C 1
ATOM 1070 O O . MET A 1 132 ? 11.643 7.788 -6.256 1.00 93.88 132 MET A O 1
ATOM 1074 N N . SER A 1 133 ? 11.609 6.490 -8.083 1.00 92.94 133 SER A N 1
ATOM 1075 C CA . SER A 1 133 ? 10.200 6.106 -7.922 1.00 92.94 133 SER A CA 1
ATOM 1076 C C . SER A 1 133 ? 9.936 5.375 -6.600 1.00 92.94 133 SER A C 1
ATOM 1078 O O . SER A 1 133 ? 8.932 5.653 -5.946 1.00 92.94 133 SER A O 1
ATOM 1080 N N . ALA A 1 134 ? 10.836 4.480 -6.172 1.00 93.25 134 ALA A N 1
ATOM 1081 C CA . ALA A 1 134 ? 10.734 3.790 -4.886 1.00 93.25 134 ALA A CA 1
ATOM 1082 C C . ALA A 1 134 ? 10.806 4.767 -3.703 1.00 93.25 134 ALA A C 1
ATOM 1084 O O . ALA A 1 134 ? 9.936 4.742 -2.832 1.00 93.25 134 ALA A O 1
ATOM 1085 N N . VAL A 1 135 ? 11.800 5.663 -3.698 1.00 93.50 135 VAL A N 1
ATOM 1086 C CA . VAL A 1 135 ? 11.979 6.669 -2.639 1.00 93.50 135 VAL A CA 1
ATOM 1087 C C . VAL A 1 135 ? 10.780 7.612 -2.577 1.00 93.50 135 VAL A C 1
ATOM 1089 O O . VAL A 1 135 ? 10.240 7.835 -1.497 1.00 93.50 135 VAL A O 1
ATOM 1092 N N . LEU A 1 136 ? 10.306 8.118 -3.719 1.00 93.25 136 LEU A N 1
ATOM 1093 C CA . LEU A 1 136 ? 9.132 8.992 -3.771 1.00 93.25 136 LEU A CA 1
ATOM 1094 C C . LEU A 1 136 ? 7.871 8.276 -3.281 1.00 93.25 136 LEU A C 1
ATOM 1096 O O . LEU A 1 136 ? 7.122 8.835 -2.482 1.00 93.25 136 LEU A O 1
ATOM 1100 N N . CYS A 1 137 ? 7.644 7.030 -3.709 1.00 94.12 137 CYS A N 1
ATOM 1101 C CA . CYS A 1 137 ? 6.495 6.248 -3.255 1.00 94.12 137 CYS A CA 1
ATOM 1102 C C . CYS A 1 137 ? 6.530 6.021 -1.738 1.00 94.12 137 CYS A C 1
ATOM 1104 O O . CYS A 1 137 ? 5.501 6.169 -1.072 1.00 94.12 137 CYS A O 1
ATOM 1106 N N . MET A 1 138 ? 7.706 5.702 -1.195 1.00 93.50 138 MET A N 1
ATOM 1107 C CA . MET A 1 138 ? 7.920 5.526 0.238 1.00 93.50 138 MET A CA 1
ATOM 1108 C C . MET A 1 138 ? 7.663 6.832 1.003 1.00 93.50 138 MET A C 1
ATOM 1110 O O . MET A 1 138 ? 6.815 6.854 1.889 1.00 93.50 138 MET A O 1
ATOM 1114 N N . LEU A 1 139 ? 8.312 7.937 0.624 1.00 92.31 139 LEU A N 1
ATOM 1115 C CA . LEU A 1 139 ? 8.168 9.230 1.306 1.00 92.31 139 LEU A CA 1
ATOM 1116 C C . LEU A 1 139 ? 6.726 9.748 1.294 1.00 92.31 139 LEU A C 1
ATOM 1118 O O . LEU A 1 139 ? 6.255 10.233 2.320 1.00 92.31 139 LEU A O 1
ATOM 1122 N N . LEU A 1 140 ? 6.014 9.608 0.170 1.00 91.56 140 LEU A N 1
ATOM 1123 C CA . LEU A 1 140 ? 4.602 9.991 0.070 1.00 91.56 140 LEU A CA 1
ATOM 1124 C C . LEU A 1 140 ? 3.710 9.144 0.982 1.00 91.56 140 LEU A C 1
ATOM 1126 O O . LEU A 1 140 ? 2.828 9.677 1.648 1.00 91.56 140 LEU A O 1
ATOM 1130 N N . THR A 1 141 ? 3.950 7.833 1.041 1.00 92.50 141 THR A N 1
ATOM 1131 C CA . THR A 1 141 ? 3.152 6.936 1.892 1.00 92.50 141 THR A CA 1
ATOM 1132 C C . THR A 1 141 ? 3.384 7.236 3.370 1.00 92.50 141 THR A C 1
ATOM 1134 O O . THR A 1 141 ? 2.438 7.340 4.142 1.00 92.50 141 THR A O 1
ATOM 1137 N N . LEU A 1 142 ? 4.640 7.455 3.753 1.00 92.44 142 LEU A N 1
ATOM 1138 C CA . LEU A 1 142 ? 5.009 7.799 5.122 1.00 92.44 142 LEU A CA 1
ATOM 1139 C C . LEU A 1 142 ? 4.515 9.195 5.524 1.00 92.44 142 LEU A C 1
ATOM 1141 O O . LEU A 1 142 ? 4.141 9.408 6.675 1.00 92.44 142 LEU A O 1
ATOM 1145 N N . TYR A 1 143 ? 4.465 10.140 4.582 1.00 91.31 143 TYR A N 1
ATOM 1146 C CA . TYR A 1 143 ? 3.791 11.421 4.788 1.00 91.31 143 TYR A CA 1
ATOM 1147 C C . TYR A 1 143 ? 2.310 11.216 5.133 1.00 91.31 143 TYR A C 1
ATOM 1149 O O . TYR A 1 143 ? 1.826 11.855 6.066 1.00 91.31 143 TYR A O 1
ATOM 1157 N N . PHE A 1 144 ? 1.608 10.294 4.458 1.00 89.25 144 PHE A N 1
ATOM 1158 C CA . PHE A 1 144 ? 0.206 10.011 4.777 1.00 89.25 144 PHE A CA 1
ATOM 1159 C C . PHE A 1 144 ? 0.028 9.466 6.202 1.00 89.25 144 PHE A C 1
ATOM 1161 O O . PHE A 1 144 ? -0.873 9.921 6.903 1.00 89.25 144 PHE A O 1
ATOM 1168 N N . ASN A 1 145 ? 0.922 8.581 6.665 1.00 86.56 145 ASN A N 1
ATOM 1169 C CA . ASN A 1 145 ? 0.879 8.030 8.028 1.00 86.56 145 ASN A CA 1
ATOM 1170 C C . ASN A 1 145 ? 0.894 9.114 9.115 1.00 86.56 145 ASN A C 1
ATOM 1172 O O . ASN A 1 145 ? 0.213 8.976 10.128 1.00 86.56 145 ASN A O 1
ATOM 1176 N N . VAL A 1 146 ? 1.667 10.184 8.910 1.00 88.06 146 VAL A N 1
ATOM 1177 C CA . VAL A 1 146 ? 1.780 11.281 9.880 1.00 88.06 146 VAL A CA 1
ATOM 1178 C C . VAL A 1 146 ? 0.694 12.319 9.649 1.00 88.06 146 VAL A C 1
ATOM 1180 O O . VAL A 1 146 ? -0.091 12.606 10.543 1.00 88.06 146 VAL A O 1
ATOM 1183 N N . ALA A 1 147 ? 0.601 12.865 8.436 1.00 88.56 147 ALA A N 1
ATOM 1184 C CA . ALA A 1 147 ? -0.278 13.994 8.170 1.00 88.56 147 ALA A CA 1
ATOM 1185 C C . ALA A 1 147 ? -1.752 13.664 8.432 1.00 88.56 147 ALA A C 1
ATOM 1187 O O . ALA A 1 147 ? -2.486 14.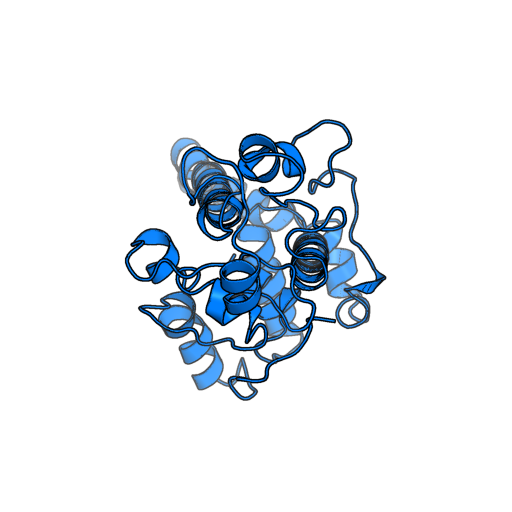550 8.863 1.00 88.56 147 ALA A O 1
ATOM 1188 N N . PHE A 1 148 ? -2.192 12.423 8.214 1.00 89.06 148 PHE A N 1
ATOM 1189 C CA . PHE A 1 148 ? -3.605 12.047 8.288 1.00 89.06 148 PHE A CA 1
ATOM 1190 C C . PHE A 1 148 ? -4.038 11.467 9.637 1.00 89.06 148 PHE A C 1
ATOM 1192 O O . PHE A 1 148 ? -5.173 11.013 9.749 1.00 89.06 148 PHE A O 1
ATOM 1199 N N . HIS A 1 149 ? -3.206 11.550 10.673 1.00 84.06 149 HIS A N 1
ATOM 1200 C CA . HIS A 1 149 ? -3.605 11.303 12.060 1.00 84.06 149 HIS A CA 1
ATOM 1201 C C . HIS A 1 149 ? -3.445 12.597 12.861 1.00 84.06 149 HIS A C 1
ATOM 1203 O O . HIS A 1 149 ? -2.424 13.268 12.751 1.00 84.06 149 HIS A O 1
ATOM 1209 N N . SER A 1 150 ? -4.476 13.015 13.605 1.00 69.00 150 SER A N 1
ATOM 1210 C CA . SER A 1 150 ? -4.419 14.270 14.358 1.00 69.00 150 SER A CA 1
ATOM 1211 C C . SER A 1 150 ? -3.480 14.161 15.554 1.00 69.00 150 SER A C 1
ATOM 1213 O O . SER A 1 150 ? -3.465 13.177 16.303 1.00 69.00 150 SER A O 1
ATOM 1215 N N . HIS A 1 151 ? -2.678 15.202 15.719 1.00 63.06 151 HIS A N 1
ATOM 1216 C CA . HIS A 1 151 ? -1.578 15.221 16.664 1.00 63.06 151 HIS A CA 1
ATOM 1217 C C . HIS A 1 151 ? -2.067 15.668 18.042 1.00 63.06 151 HIS A C 1
ATOM 1219 O O . HIS A 1 151 ? -3.125 16.280 18.187 1.00 63.06 151 HIS A O 1
ATOM 1225 N N . GLY A 1 152 ? -1.309 15.323 19.081 1.00 49.06 152 GLY A N 1
ATOM 1226 C CA . GLY A 1 152 ? -1.598 15.712 20.463 1.00 49.06 152 GLY A CA 1
ATOM 1227 C C . GLY A 1 152 ? -1.641 17.220 20.728 1.00 49.06 152 GLY A C 1
ATOM 1228 O O . GLY A 1 152 ? -2.090 17.579 21.808 1.00 49.06 152 GLY A O 1
ATOM 1229 N N . ASP A 1 153 ? -1.266 18.062 19.758 1.00 44.19 153 ASP A N 1
ATOM 1230 C CA . ASP A 1 153 ? -1.048 19.504 19.945 1.00 44.19 153 ASP A CA 1
ATOM 1231 C C . ASP A 1 153 ? -1.989 20.416 19.127 1.00 44.19 153 ASP A C 1
ATOM 1233 O O . ASP A 1 153 ? -1.812 21.631 19.114 1.00 44.19 153 ASP A O 1
ATOM 1237 N N . ASP A 1 154 ? -3.033 19.888 18.478 1.00 41.97 154 ASP A N 1
ATOM 1238 C CA . ASP A 1 154 ? -3.991 20.727 17.728 1.00 41.97 154 ASP A CA 1
ATOM 1239 C C . ASP A 1 154 ? -5.126 21.279 18.625 1.00 41.97 154 ASP A C 1
ATOM 1241 O O . ASP A 1 154 ? -6.307 21.265 18.255 1.0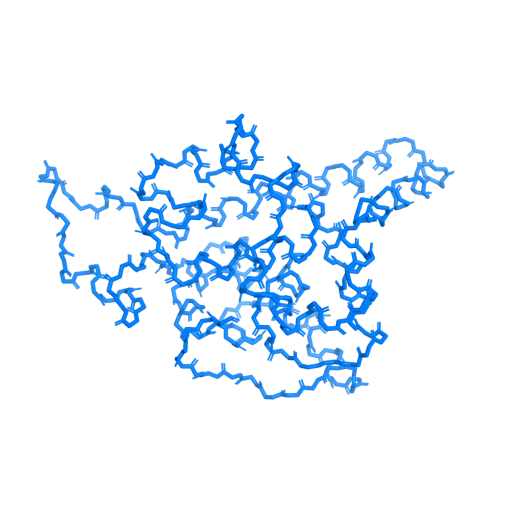0 41.97 154 ASP A O 1
ATOM 1245 N N . GLY A 1 155 ? -4.792 21.760 19.827 1.00 37.59 155 GLY A N 1
ATOM 1246 C CA . GLY A 1 155 ? -5.762 22.364 20.740 1.00 37.59 155 GLY A CA 1
ATOM 1247 C C . GLY A 1 155 ? -5.128 23.066 21.934 1.00 37.59 155 GLY A C 1
ATOM 1248 O O . GLY A 1 155 ? -4.937 22.433 22.959 1.00 37.59 155 GLY A O 1
ATOM 1249 N N . ASP A 1 156 ? -4.895 24.368 21.774 1.00 36.91 156 ASP A N 1
ATOM 1250 C CA . ASP A 1 156 ? -4.603 25.358 22.817 1.00 36.91 156 ASP A CA 1
ATOM 1251 C C . ASP A 1 156 ? -3.427 25.082 23.777 1.00 36.91 156 ASP A C 1
ATOM 1253 O O . ASP A 1 156 ? -2.862 24.000 23.909 1.00 36.91 156 ASP A O 1
ATOM 1257 N N . GLU A 1 157 ? -3.013 26.155 24.428 1.00 35.41 157 GLU A N 1
ATOM 1258 C CA . GLU A 1 157 ? -1.824 26.295 25.259 1.00 35.41 157 GLU A CA 1
ATOM 1259 C C . GLU A 1 157 ? -1.900 25.501 26.587 1.00 35.41 157 GLU A C 1
ATOM 1261 O O . GLU A 1 157 ? -1.060 25.682 27.474 1.00 35.41 157 GLU A O 1
ATOM 1266 N N . HIS A 1 158 ? -2.890 24.616 26.759 1.00 34.53 158 HIS A N 1
ATOM 1267 C CA . HIS A 1 158 ? -3.182 23.945 28.027 1.00 34.53 158 HIS A CA 1
ATOM 1268 C C . HIS A 1 158 ? -3.279 22.416 27.977 1.00 34.53 158 HIS A C 1
ATOM 1270 O O . HIS A 1 158 ? -3.599 21.808 29.000 1.00 34.53 158 HIS A O 1
ATOM 1276 N N . GLY A 1 159 ? -2.944 21.752 26.864 1.00 35.75 159 GLY A N 1
ATOM 1277 C CA . GLY A 1 159 ? -2.706 20.297 26.866 1.00 35.75 159 GLY A CA 1
ATOM 1278 C C . GLY A 1 159 ? -3.912 19.444 27.292 1.00 35.75 159 GLY A C 1
ATOM 1279 O O . GLY A 1 159 ? -3.754 18.299 27.729 1.00 35.75 159 GLY A O 1
ATOM 1280 N N . VAL A 1 160 ? -5.132 19.975 27.172 1.00 37.25 160 VAL A N 1
ATOM 1281 C CA . VAL A 1 160 ? -6.359 19.217 27.425 1.00 37.25 160 VAL A CA 1
ATOM 1282 C C . VAL A 1 160 ? -6.893 18.709 26.096 1.00 37.25 160 VAL A C 1
ATOM 1284 O O . VAL A 1 160 ? -7.562 19.416 25.349 1.00 37.25 160 VAL A O 1
ATOM 1287 N N . VAL A 1 161 ? -6.631 17.430 25.824 1.00 47.69 161 VAL A N 1
ATOM 1288 C CA . VAL A 1 161 ? -7.308 16.674 24.767 1.00 47.69 161 VAL A CA 1
ATOM 1289 C C . VAL A 1 161 ? -8.813 16.811 24.985 1.00 47.69 161 VAL A C 1
ATOM 1291 O O . VAL A 1 161 ? -9.354 16.227 25.930 1.00 47.69 161 VAL A O 1
ATOM 1294 N N . ASP A 1 162 ? -9.502 17.548 24.114 1.00 44.97 162 ASP A N 1
ATOM 1295 C CA . ASP A 1 162 ? -10.959 17.522 24.075 1.00 44.97 162 ASP A CA 1
ATOM 1296 C C . ASP A 1 162 ? -11.399 16.099 23.694 1.00 44.97 162 ASP A C 1
ATOM 1298 O O . ASP A 1 162 ? -11.467 15.698 22.526 1.00 44.97 162 ASP A O 1
ATOM 1302 N N . LYS A 1 163 ? -11.675 15.298 24.725 1.00 43.66 163 LYS A N 1
ATOM 1303 C CA . LYS A 1 163 ? -12.151 13.918 24.610 1.00 43.66 163 LYS A CA 1
ATOM 1304 C C . LYS A 1 163 ? -13.453 13.836 23.804 1.00 43.66 163 LYS A C 1
ATOM 1306 O O . LYS A 1 163 ? -13.758 12.756 23.299 1.00 43.66 163 LYS A O 1
ATOM 1311 N N . ALA A 1 164 ? -14.220 14.924 23.673 1.00 44.88 164 ALA A N 1
ATOM 1312 C CA . ALA A 1 164 ? -15.420 14.963 22.843 1.00 44.88 164 ALA A CA 1
ATOM 1313 C C . ALA A 1 164 ? -15.070 15.032 21.348 1.00 44.88 164 ALA A C 1
ATOM 1315 O O . ALA A 1 164 ? -15.637 14.271 20.564 1.00 44.88 164 ALA A O 1
ATOM 1316 N N . ARG A 1 165 ? -14.074 15.839 20.956 1.00 42.41 165 ARG A N 1
ATOM 1317 C CA . ARG A 1 165 ? -13.536 15.848 19.582 1.00 42.41 165 ARG A CA 1
ATOM 1318 C C . ARG A 1 165 ? -12.822 14.552 19.213 1.00 42.41 165 ARG A C 1
ATOM 1320 O O . ARG A 1 165 ? -13.036 14.046 18.117 1.00 42.41 165 ARG A O 1
ATOM 1327 N N . ALA A 1 166 ? -12.061 13.960 20.133 1.00 42.03 166 ALA A N 1
ATOM 1328 C CA . ALA A 1 166 ? -11.415 12.663 19.908 1.00 42.03 166 ALA A CA 1
ATOM 1329 C C . ALA A 1 166 ? -12.426 11.530 19.622 1.00 42.03 166 ALA A C 1
ATOM 1331 O O . ALA A 1 166 ? -12.149 10.640 18.823 1.00 42.03 166 ALA A O 1
ATOM 1332 N N . LYS A 1 167 ? -13.632 11.586 20.209 1.00 42.00 167 LYS A N 1
ATOM 1333 C CA . LYS A 1 167 ? -14.718 10.624 19.945 1.00 42.00 167 LYS A CA 1
ATOM 1334 C C . LYS A 1 167 ? -15.392 10.794 18.579 1.00 42.00 167 LYS A C 1
ATOM 1336 O O . LYS A 1 167 ? -15.983 9.832 18.103 1.00 42.00 167 LYS A O 1
ATOM 1341 N N . LEU A 1 168 ? -15.322 11.974 17.955 1.00 39.22 168 LEU A N 1
ATOM 1342 C CA . LEU A 1 168 ? -15.945 12.233 16.647 1.00 39.22 168 LEU A CA 1
ATOM 1343 C C . LEU A 1 168 ? -15.203 11.554 15.484 1.00 39.22 168 LEU A C 1
ATOM 1345 O O . LEU A 1 168 ? -15.822 11.259 14.465 1.00 39.22 168 LEU A O 1
ATOM 1349 N N . PHE A 1 169 ? -13.903 11.298 15.646 1.00 42.06 169 PHE A N 1
ATOM 1350 C CA . PHE A 1 169 ? -13.033 10.710 14.615 1.00 42.06 169 PHE A CA 1
ATOM 1351 C C . PHE A 1 169 ? -12.599 9.276 14.926 1.00 42.06 169 PHE A C 1
ATOM 1353 O O . PHE A 1 169 ? -11.956 8.617 14.112 1.00 42.06 169 PHE A O 1
ATOM 1360 N N . ALA A 1 170 ? -12.989 8.772 16.093 1.00 43.75 170 ALA A N 1
ATOM 1361 C CA . ALA A 1 170 ? -12.643 7.438 16.508 1.00 43.75 170 ALA A CA 1
ATOM 1362 C C . ALA A 1 170 ? -13.419 6.359 15.748 1.00 43.75 170 ALA A C 1
ATOM 1364 O O . ALA A 1 170 ? -14.620 6.461 15.498 1.00 43.75 170 ALA A O 1
ATOM 1365 N N . ASN A 1 171 ? -12.732 5.243 15.495 1.00 46.41 171 ASN A N 1
ATOM 1366 C CA . ASN A 1 171 ? -13.384 3.963 15.238 1.00 46.41 171 ASN A CA 1
ATOM 1367 C C . ASN A 1 171 ? -14.337 3.603 16.413 1.00 46.41 171 ASN A C 1
ATOM 1369 O O . ASN A 1 171 ? -14.264 4.229 17.474 1.00 46.41 171 ASN A O 1
ATOM 1373 N N . PRO A 1 172 ? -15.187 2.564 16.307 1.00 39.38 172 PRO A N 1
ATOM 1374 C CA . PRO A 1 172 ? -16.147 2.199 17.363 1.00 39.38 172 PRO A CA 1
ATOM 1375 C C . PRO A 1 172 ? -15.539 1.966 18.764 1.00 39.38 172 PRO A C 1
ATOM 1377 O O . PRO A 1 172 ? -16.272 1.865 19.742 1.00 39.38 172 PRO A O 1
ATOM 1380 N N . THR A 1 173 ? -14.207 1.870 18.871 1.00 46.50 173 THR A N 1
ATOM 1381 C CA . THR A 1 173 ? -13.452 1.740 20.124 1.00 46.50 173 THR A CA 1
ATOM 1382 C C . THR A 1 173 ? -12.861 3.041 20.687 1.00 46.50 173 THR A C 1
ATOM 1384 O O . THR A 1 173 ? -12.289 2.997 21.771 1.00 46.50 173 THR A O 1
ATOM 1387 N N . GLY A 1 174 ? -13.025 4.199 20.040 1.00 54.06 174 GLY A N 1
ATOM 1388 C CA . GLY A 1 174 ? -12.783 5.501 20.681 1.00 54.06 174 GLY A CA 1
ATOM 1389 C C . GLY A 1 174 ? -11.367 6.096 20.575 1.00 54.06 174 GLY A C 1
ATOM 1390 O O . GLY A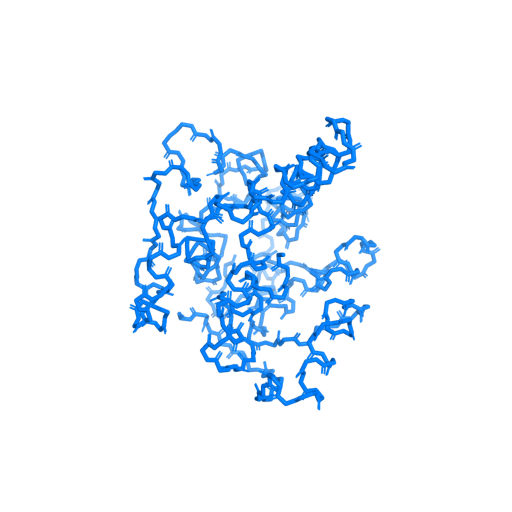 1 174 ? -11.159 7.168 21.134 1.00 54.06 174 GLY A O 1
ATOM 1391 N N . THR A 1 175 ? -10.404 5.450 19.898 1.00 61.97 175 THR A N 1
ATOM 1392 C CA . THR A 1 175 ? -8.977 5.858 19.959 1.00 61.97 175 THR A CA 1
ATOM 1393 C C . THR A 1 175 ? -8.380 6.411 18.667 1.00 61.97 175 THR A C 1
ATOM 1395 O O . THR A 1 175 ? -7.411 7.157 18.743 1.00 61.97 175 THR A O 1
ATOM 1398 N N . CYS A 1 176 ? -8.933 6.070 17.500 1.00 76.69 176 CYS A N 1
ATOM 1399 C CA . CYS A 1 176 ? -8.315 6.418 16.219 1.00 76.69 176 CYS A CA 1
ATOM 1400 C C . CYS A 1 176 ? -8.456 7.908 15.892 1.00 76.69 176 CYS A C 1
ATOM 1402 O O . CYS A 1 176 ? -9.562 8.439 15.935 1.00 76.69 176 CYS A O 1
ATOM 1404 N N . ARG A 1 177 ? -7.360 8.576 15.533 1.00 79.69 177 ARG A N 1
ATOM 1405 C CA . ARG A 1 177 ? -7.327 10.010 15.214 1.00 79.69 177 ARG A CA 1
ATOM 1406 C C . ARG A 1 177 ? -7.188 10.292 13.719 1.00 79.69 177 ARG A C 1
ATOM 1408 O O . ARG A 1 177 ? -6.744 11.371 13.333 1.00 79.69 177 ARG A O 1
ATOM 1415 N N . ALA A 1 178 ? -7.572 9.342 12.871 1.00 85.81 178 ALA A N 1
ATOM 1416 C CA . ALA A 1 178 ? -7.555 9.527 11.427 1.00 85.81 178 ALA A CA 1
ATOM 1417 C C . ALA A 1 178 ? -8.433 10.725 11.014 1.00 85.81 178 ALA A 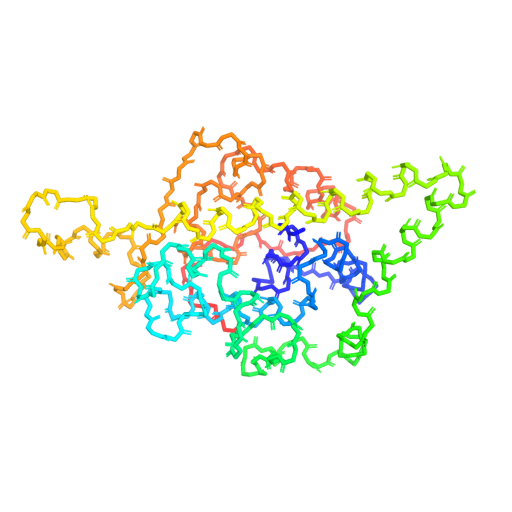C 1
ATOM 1419 O O . ALA A 1 178 ? -9.590 10.834 11.427 1.00 85.81 178 ALA A O 1
ATOM 1420 N N . ARG A 1 179 ? -7.896 11.625 10.190 1.00 85.00 179 ARG A N 1
ATOM 1421 C CA . ARG A 1 179 ? -8.570 12.851 9.738 1.00 85.00 179 ARG A CA 1
ATOM 1422 C C . ARG A 1 179 ? -8.613 12.937 8.221 1.00 85.00 179 ARG A C 1
ATOM 1424 O O . ARG A 1 179 ? -7.745 12.409 7.537 1.00 85.00 179 ARG A O 1
ATOM 1431 N N . ASP A 1 180 ? -9.600 13.651 7.699 1.00 89.94 180 ASP A N 1
ATOM 1432 C CA . ASP A 1 180 ? -9.681 13.965 6.275 1.00 89.94 180 ASP A CA 1
ATOM 1433 C C . ASP A 1 180 ? -8.963 15.293 5.988 1.00 89.94 180 ASP A C 1
ATOM 1435 O O . ASP A 1 180 ? -9.138 16.274 6.714 1.00 89.94 180 ASP A O 1
ATOM 1439 N N . ILE A 1 181 ? -8.203 15.351 4.893 1.00 90.62 181 ILE A N 1
ATOM 1440 C CA . ILE A 1 181 ? -7.607 16.580 4.346 1.00 90.62 181 ILE A CA 1
ATOM 1441 C C . ILE A 1 181 ? -7.989 16.670 2.860 1.00 90.62 181 ILE A C 1
ATOM 1443 O O . ILE A 1 181 ? -7.159 16.428 1.984 1.00 90.62 181 ILE A O 1
ATOM 1447 N N . PRO A 1 182 ? -9.255 17.000 2.531 1.00 88.69 182 PRO A N 1
ATOM 1448 C CA . PRO A 1 182 ? -9.789 16.843 1.175 1.00 88.69 182 PRO A CA 1
ATOM 1449 C C . PRO A 1 182 ? -9.067 17.667 0.103 1.00 88.69 182 PRO A C 1
ATOM 1451 O O . PRO A 1 182 ? -9.142 17.336 -1.074 1.00 88.69 182 PRO A O 1
ATOM 1454 N N . PHE A 1 183 ? -8.379 18.743 0.483 1.00 90.31 183 PHE A N 1
ATOM 1455 C CA . PHE A 1 183 ? -7.681 19.626 -0.453 1.00 90.31 183 PHE A CA 1
ATOM 1456 C C . PHE A 1 183 ? -6.178 19.354 -0.560 1.00 90.31 183 PHE A C 1
ATOM 1458 O O . PHE A 1 183 ? -5.506 20.057 -1.310 1.00 90.31 183 PHE A O 1
ATOM 1465 N N . ASP A 1 184 ? -5.642 18.349 0.143 1.00 93.19 184 ASP A N 1
ATOM 1466 C CA . ASP A 1 184 ? -4.257 17.940 -0.078 1.00 93.19 184 ASP A CA 1
ATOM 1467 C C . ASP A 1 184 ? -4.132 17.295 -1.476 1.00 93.19 184 ASP A C 1
ATOM 1469 O O . ASP A 1 184 ? -4.746 16.256 -1.740 1.00 93.19 184 ASP A O 1
ATOM 1473 N N . PRO A 1 185 ? -3.380 17.905 -2.410 1.00 90.81 185 PRO A N 1
ATOM 1474 C CA . PRO A 1 185 ? -3.435 17.520 -3.816 1.00 90.81 185 PRO A CA 1
ATOM 1475 C C . PRO A 1 185 ? -2.868 16.118 -4.054 1.00 90.81 185 PRO A C 1
ATOM 1477 O O . PRO A 1 185 ? -3.397 15.367 -4.874 1.00 90.81 185 PRO A O 1
ATOM 1480 N N . LEU A 1 186 ? -1.812 15.743 -3.328 1.00 89.75 186 LEU A N 1
ATOM 1481 C CA . LEU A 1 186 ? -1.127 14.468 -3.517 1.00 89.75 186 LEU A CA 1
ATOM 1482 C C . LEU A 1 186 ? -1.995 13.310 -3.023 1.00 89.75 186 LEU A C 1
ATOM 1484 O O . LEU A 1 186 ? -2.280 12.380 -3.780 1.00 89.75 186 LEU A O 1
ATOM 1488 N N . SER A 1 187 ? -2.470 13.375 -1.783 1.00 91.06 187 SER A N 1
ATOM 1489 C CA . SER A 1 187 ? -3.343 12.345 -1.218 1.00 91.06 187 SER A CA 1
ATOM 1490 C C . SER A 1 187 ? -4.675 12.245 -1.962 1.00 91.06 187 SER A C 1
ATOM 1492 O O . SER A 1 187 ? -5.185 11.138 -2.128 1.00 91.06 187 SER A O 1
ATOM 1494 N N . ASN A 1 188 ? -5.234 13.347 -2.473 1.00 91.69 188 ASN A N 1
ATOM 1495 C CA . ASN A 1 188 ? -6.515 13.309 -3.179 1.00 91.69 188 ASN A CA 1
ATOM 1496 C C . ASN A 1 188 ? -6.389 12.570 -4.521 1.00 91.69 188 ASN A C 1
ATOM 1498 O O . ASN A 1 188 ? -7.199 11.688 -4.825 1.00 91.69 188 ASN A O 1
ATOM 1502 N N . ILE A 1 189 ? -5.303 12.823 -5.264 1.00 93.75 189 ILE A N 1
ATOM 1503 C CA . ILE A 1 189 ? -4.974 12.067 -6.481 1.00 93.75 189 ILE A CA 1
ATOM 1504 C C . ILE A 1 189 ? -4.886 10.569 -6.175 1.00 93.75 189 ILE A C 1
ATOM 1506 O O . ILE A 1 189 ? -5.482 9.772 -6.896 1.00 93.75 189 ILE A O 1
ATOM 1510 N N . PHE A 1 190 ? -4.208 10.169 -5.096 1.00 92.62 190 PHE A N 1
ATOM 1511 C CA . PHE A 1 190 ? -4.048 8.755 -4.732 1.00 92.62 190 PHE A CA 1
ATOM 1512 C C . PHE A 1 190 ? -5.233 8.156 -3.949 1.00 92.62 190 PHE A C 1
ATOM 1514 O O . PHE A 1 190 ? -5.207 6.971 -3.614 1.00 92.62 190 PHE A O 1
ATOM 1521 N N . GLY A 1 191 ? -6.296 8.926 -3.696 1.00 92.12 191 GLY A N 1
ATOM 1522 C CA . GLY A 1 191 ? -7.468 8.481 -2.938 1.00 92.12 191 GLY A CA 1
ATOM 1523 C C . GLY A 1 191 ? -7.189 8.229 -1.450 1.00 92.12 191 GLY A C 1
ATOM 1524 O O . GLY A 1 191 ? -7.860 7.412 -0.828 1.00 92.12 191 GLY A O 1
ATOM 1525 N N . GLU A 1 192 ? -6.194 8.889 -0.872 1.00 91.81 192 GLU A N 1
ATOM 1526 C CA . GLU A 1 192 ? -5.832 8.805 0.551 1.00 91.81 192 GLU A CA 1
ATOM 1527 C C . GLU A 1 192 ? -6.276 10.059 1.341 1.00 91.81 192 GLU A C 1
ATOM 1529 O O . GLU A 1 192 ? -6.233 10.058 2.563 1.00 91.81 192 GLU A O 1
ATOM 1534 N N . ALA A 1 193 ? -6.781 11.107 0.666 1.00 92.56 193 ALA A N 1
ATOM 1535 C CA . ALA A 1 193 ? -7.185 12.378 1.293 1.00 92.56 193 ALA A CA 1
ATOM 1536 C C . ALA A 1 193 ? -8.322 12.257 2.321 1.00 92.56 193 ALA A C 1
ATOM 1538 O O . ALA A 1 193 ? -8.442 13.068 3.238 1.00 92.56 193 ALA A O 1
ATOM 1539 N N . HIS A 1 194 ? -9.186 11.260 2.149 1.00 92.56 194 HIS A N 1
ATOM 1540 C CA . HIS A 1 194 ? -10.321 10.989 3.025 1.00 92.56 194 HIS A CA 1
ATOM 1541 C C . HIS A 1 194 ? -9.991 9.832 3.975 1.00 92.56 194 HIS A C 1
ATOM 1543 O O . HIS A 1 194 ? -10.611 8.766 3.926 1.00 92.56 194 HIS A O 1
ATOM 1549 N N . HIS A 1 195 ? -8.938 10.009 4.776 1.00 91.62 195 HIS A N 1
ATOM 1550 C CA . HIS A 1 195 ? -8.379 8.954 5.623 1.00 91.62 195 HIS A CA 1
ATOM 1551 C C . HIS A 1 195 ? -9.266 8.614 6.824 1.00 91.62 195 HIS A C 1
ATOM 1553 O O . HIS A 1 195 ? -9.448 7.439 7.133 1.00 91.62 195 HIS A O 1
ATOM 1559 N N . GLY A 1 196 ? -9.900 9.605 7.456 1.00 88.00 196 GLY A N 1
ATOM 1560 C CA . GLY A 1 196 ? -10.883 9.379 8.520 1.00 88.00 196 GLY A CA 1
ATOM 1561 C C . GLY A 1 196 ? -12.108 8.624 8.000 1.00 88.00 196 GLY A C 1
ATOM 1562 O O . GLY A 1 196 ? -12.542 7.631 8.592 1.00 88.00 196 GLY A O 1
ATOM 1563 N N . TRP A 1 197 ? -12.610 9.012 6.824 1.00 90.06 197 TRP A N 1
ATOM 1564 C CA . TRP A 1 197 ? -13.654 8.252 6.127 1.00 90.06 197 TRP A CA 1
ATOM 1565 C C . TRP A 1 197 ? -13.200 6.825 5.803 1.00 90.06 197 TRP A C 1
ATOM 1567 O O . TRP A 1 197 ? -13.968 5.876 5.956 1.00 90.06 197 TRP A O 1
ATOM 1577 N N . HIS A 1 198 ? -11.949 6.646 5.381 1.00 92.44 198 HIS A N 1
ATOM 1578 C CA . HIS A 1 198 ? -11.405 5.333 5.061 1.00 92.44 198 HIS A CA 1
ATOM 1579 C C . HIS A 1 198 ? -11.311 4.433 6.301 1.00 92.44 198 HIS A C 1
ATOM 1581 O O . HIS A 1 198 ? -11.709 3.272 6.239 1.00 92.44 198 HIS A O 1
ATOM 1587 N N . HIS A 1 199 ? -10.863 4.961 7.439 1.00 88.44 199 HIS A N 1
ATOM 1588 C CA . HIS A 1 199 ? -10.848 4.239 8.715 1.00 88.44 199 HIS A CA 1
ATOM 1589 C C . HIS A 1 199 ? -12.240 3.812 9.178 1.00 88.44 199 HIS A C 1
ATOM 1591 O O . HIS A 1 199 ? -12.385 2.766 9.815 1.00 88.44 199 HIS A O 1
ATOM 1597 N N . LYS A 1 200 ? -13.268 4.575 8.802 1.00 85.62 200 LYS A N 1
ATOM 1598 C CA . LYS A 1 200 ? -14.673 4.232 9.023 1.00 85.62 200 LYS A CA 1
ATOM 1599 C C . LYS A 1 200 ? -15.189 3.169 8.043 1.00 85.62 200 LYS A C 1
ATOM 1601 O O . LYS A 1 200 ? -15.907 2.260 8.452 1.00 85.62 200 LYS A O 1
ATOM 1606 N N . PHE A 1 201 ? -14.802 3.246 6.770 1.00 90.00 201 PHE A N 1
ATOM 1607 C CA . PHE A 1 201 ? -15.239 2.342 5.698 1.00 90.00 201 PHE A CA 1
ATOM 1608 C C . PHE A 1 201 ? -14.048 1.643 5.018 1.00 90.00 201 PHE A C 1
ATOM 1610 O O . PHE A 1 201 ? -13.799 1.846 3.823 1.00 90.00 201 PHE A O 1
ATOM 1617 N N . PRO A 1 202 ? -13.297 0.790 5.738 1.00 91.25 202 PRO A N 1
ATOM 1618 C CA . PRO A 1 202 ? -12.014 0.291 5.247 1.00 91.25 202 PRO A CA 1
ATOM 1619 C C . PRO A 1 202 ? -12.148 -0.596 4.005 1.00 91.25 202 PRO A C 1
ATOM 1621 O O . PRO A 1 202 ? -11.285 -0.584 3.132 1.00 91.25 202 PRO A O 1
ATOM 1624 N N . LEU A 1 203 ? -13.273 -1.308 3.877 1.00 93.25 203 LEU A N 1
ATOM 1625 C CA . LEU A 1 203 ? -13.551 -2.216 2.761 1.00 93.25 203 LEU A CA 1
ATOM 1626 C C . LEU A 1 203 ? -13.967 -1.505 1.461 1.00 93.25 203 LEU A C 1
ATOM 1628 O O . LEU A 1 203 ? -14.167 -2.178 0.446 1.00 93.25 203 LEU A O 1
ATOM 1632 N N . ALA A 1 204 ? -14.132 -0.181 1.466 1.00 95.50 204 ALA A N 1
ATOM 1633 C CA . ALA A 1 204 ? -14.505 0.560 0.272 1.00 95.50 204 ALA A CA 1
ATOM 1634 C C . ALA A 1 204 ? -13.301 0.704 -0.673 1.00 95.50 204 ALA A C 1
ATOM 1636 O O . ALA A 1 204 ? -12.266 1.281 -0.331 1.00 95.50 204 ALA A O 1
ATOM 1637 N N . TYR A 1 205 ? -13.441 0.191 -1.897 1.00 96.38 205 TYR A N 1
ATOM 1638 C CA . TYR A 1 205 ? -12.415 0.318 -2.930 1.00 96.38 205 TYR A CA 1
ATOM 1639 C C . TYR A 1 205 ? -12.533 1.606 -3.746 1.00 96.38 205 TYR A C 1
ATOM 1641 O O . TYR A 1 205 ? -11.583 1.943 -4.447 1.00 96.38 205 TYR A O 1
ATOM 1649 N N . LYS A 1 206 ? -13.684 2.287 -3.723 1.00 97.38 206 LYS A N 1
ATOM 1650 C CA . LYS A 1 206 ? -13.869 3.625 -4.299 1.00 97.38 206 LYS A CA 1
ATOM 1651 C C . LYS A 1 206 ? -14.058 4.602 -3.153 1.00 97.38 206 LYS A C 1
ATOM 1653 O O . LYS A 1 206 ? -14.922 4.375 -2.303 1.00 97.38 206 LYS A O 1
ATOM 1658 N N . ARG A 1 207 ? -13.276 5.672 -3.163 1.00 95.50 207 ARG A N 1
ATOM 1659 C CA . ARG A 1 207 ? -13.198 6.664 -2.092 1.00 95.50 207 ARG A CA 1
ATOM 1660 C C . ARG A 1 207 ? -13.696 8.031 -2.576 1.00 95.50 207 ARG A C 1
ATOM 1662 O O . ARG A 1 207 ? -13.810 8.234 -3.787 1.00 95.50 207 ARG A O 1
ATOM 1669 N N . PRO A 1 208 ? -14.047 8.955 -1.664 1.00 95.06 208 PRO A N 1
ATOM 1670 C CA . PRO A 1 208 ? -14.380 10.324 -2.040 1.00 95.06 208 PRO A CA 1
ATOM 1671 C C . PRO A 1 208 ? -13.159 11.058 -2.623 1.00 95.06 208 PRO A C 1
ATOM 1673 O O . PRO A 1 208 ? -12.016 10.676 -2.367 1.00 95.06 208 PRO A O 1
ATOM 1676 N N . GLY A 1 209 ? -13.408 12.117 -3.397 1.00 93.38 209 GLY A N 1
ATOM 1677 C CA . GLY A 1 209 ? -12.368 12.901 -4.070 1.00 93.38 209 GLY A CA 1
ATOM 1678 C C . GLY A 1 209 ? -12.087 12.451 -5.508 1.00 93.38 209 GLY A C 1
ATOM 1679 O O . GLY A 1 209 ? -12.921 11.814 -6.153 1.00 93.38 209 GLY A O 1
ATOM 1680 N N . ILE A 1 210 ? -10.913 12.829 -6.013 1.00 95.31 210 ILE A N 1
ATOM 1681 C CA . ILE A 1 210 ? -10.407 12.509 -7.352 1.00 95.31 210 ILE A CA 1
ATOM 1682 C C . ILE A 1 210 ? -10.259 10.997 -7.490 1.00 95.31 210 ILE A C 1
ATOM 1684 O O . ILE A 1 210 ? -10.760 10.432 -8.458 1.00 95.31 210 ILE A O 1
ATOM 1688 N N . ASP A 1 211 ? -9.600 10.352 -6.521 1.00 96.50 211 ASP A N 1
ATOM 1689 C CA . ASP A 1 211 ? -9.414 8.899 -6.468 1.00 96.50 211 ASP A CA 1
ATOM 1690 C C . ASP A 1 211 ? -8.951 8.309 -7.819 1.00 96.50 211 ASP A C 1
ATOM 1692 O O . ASP A 1 211 ? -9.585 7.425 -8.408 1.00 96.50 211 ASP A O 1
ATOM 1696 N N . ALA A 1 212 ? -7.829 8.811 -8.345 1.00 97.38 212 ALA A N 1
ATOM 1697 C CA . ALA A 1 212 ? -7.286 8.354 -9.623 1.00 97.38 212 ALA A CA 1
ATOM 1698 C C . ALA A 1 212 ? -7.044 6.828 -9.668 1.00 97.38 212 ALA A C 1
ATOM 1700 O O . ALA A 1 212 ? -7.334 6.228 -10.705 1.00 97.38 212 ALA A O 1
ATOM 1701 N N . PRO A 1 213 ? -6.603 6.147 -8.583 1.00 97.44 213 PRO A N 1
ATOM 1702 C CA . PRO A 1 213 ? -6.509 4.689 -8.555 1.00 97.44 213 PRO A CA 1
ATOM 1703 C C . PRO A 1 213 ? -7.810 3.964 -8.909 1.00 97.44 213 PRO A C 1
ATOM 1705 O O . PRO A 1 213 ? -7.772 2.930 -9.584 1.00 97.44 213 PRO A O 1
ATOM 1708 N N . TYR A 1 214 ? -8.962 4.494 -8.488 1.00 98.06 214 TYR A N 1
ATOM 1709 C CA . TYR A 1 214 ? -10.244 3.915 -8.867 1.00 98.06 214 TYR A CA 1
ATOM 1710 C C . TYR A 1 214 ? -10.496 4.055 -10.368 1.00 98.06 214 TYR A C 1
ATOM 1712 O O . TYR A 1 214 ? -10.768 3.056 -11.035 1.00 98.06 214 TYR A O 1
ATOM 1720 N N . TRP A 1 215 ? -10.377 5.267 -10.906 1.00 97.94 215 TRP A N 1
ATOM 1721 C CA . TRP A 1 215 ? -10.723 5.545 -12.302 1.00 97.94 215 TRP A CA 1
ATOM 1722 C C . TRP A 1 215 ? -9.742 4.943 -13.307 1.00 97.94 215 TRP A C 1
ATOM 1724 O O . TRP A 1 215 ? -10.170 4.461 -14.351 1.00 97.94 215 TRP A O 1
ATOM 1734 N N . LEU A 1 216 ? -8.446 4.943 -12.994 1.00 97.75 216 LEU A N 1
ATOM 1735 C CA . LEU A 1 216 ? -7.399 4.494 -13.914 1.00 97.75 216 LEU A CA 1
ATOM 1736 C C . LEU A 1 216 ? -7.161 2.983 -13.870 1.00 97.75 216 LEU A C 1
ATOM 1738 O O . LEU A 1 216 ? -6.699 2.419 -14.857 1.00 97.75 216 LEU A O 1
ATOM 1742 N N . PHE A 1 217 ? -7.468 2.317 -12.751 1.00 97.56 217 PHE A N 1
ATOM 1743 C CA . PHE A 1 217 ? -7.143 0.898 -12.578 1.00 97.56 217 PHE A CA 1
ATOM 1744 C C . PHE A 1 217 ? -8.345 0.057 -12.157 1.00 97.56 217 PHE A C 1
ATOM 1746 O O . PHE A 1 217 ? -8.686 -0.904 -12.844 1.00 97.56 217 PHE A O 1
ATOM 1753 N N . ILE A 1 218 ? -9.022 0.396 -11.057 1.00 98.31 218 ILE A N 1
ATOM 1754 C CA . ILE A 1 218 ? -10.070 -0.482 -10.508 1.00 98.31 218 ILE A CA 1
ATOM 1755 C C . ILE A 1 218 ? -11.283 -0.555 -11.439 1.00 98.31 218 ILE A C 1
ATOM 1757 O O . ILE A 1 218 ? -11.760 -1.652 -11.727 1.00 98.31 218 ILE A O 1
ATOM 1761 N N . LEU A 1 219 ? -11.786 0.583 -11.923 1.00 98.44 219 LEU A N 1
ATOM 1762 C CA . LEU A 1 219 ? -12.957 0.625 -12.796 1.00 98.44 219 LEU A CA 1
ATOM 1763 C C . LEU A 1 219 ? -12.701 -0.062 -14.151 1.00 98.44 219 LEU A C 1
ATOM 1765 O O . LEU A 1 219 ? -13.529 -0.900 -14.521 1.00 98.44 219 LEU A O 1
ATOM 1769 N N . PRO A 1 220 ? -11.585 0.185 -14.870 1.00 98.50 220 PRO A N 1
ATOM 1770 C CA . PRO A 1 220 ? -11.277 -0.542 -16.100 1.00 98.50 220 PRO A CA 1
ATOM 1771 C C . PRO A 1 220 ? -11.158 -2.052 -15.883 1.00 98.50 220 PRO A C 1
ATOM 1773 O O . PRO A 1 220 ? -11.788 -2.825 -16.601 1.00 98.50 220 PRO A O 1
ATOM 1776 N N . LEU A 1 221 ? -10.428 -2.490 -14.850 1.00 98.38 221 LEU A N 1
ATOM 1777 C CA . LEU A 1 221 ? -10.258 -3.918 -14.566 1.00 98.38 221 LEU A CA 1
ATOM 1778 C C . LEU A 1 221 ? -11.573 -4.585 -14.133 1.00 98.38 221 LEU A C 1
ATOM 1780 O O . LEU A 1 221 ? -11.821 -5.741 -14.474 1.00 98.38 221 LEU A O 1
ATOM 1784 N N . LYS A 1 222 ? -12.443 -3.864 -13.418 1.00 98.06 222 LYS A N 1
ATOM 1785 C CA . LYS A 1 222 ? -13.790 -4.338 -13.078 1.00 98.06 222 LYS A CA 1
ATOM 1786 C C . LYS A 1 222 ? -14.691 -4.429 -14.312 1.00 98.06 222 LYS A C 1
ATOM 1788 O O . LYS A 1 222 ? -15.406 -5.412 -14.466 1.00 98.06 222 LYS A O 1
ATOM 1793 N N . THR A 1 223 ? -14.621 -3.445 -15.206 1.00 98.12 223 THR A N 1
ATOM 1794 C CA . THR A 1 223 ? -15.363 -3.439 -16.481 1.00 98.12 223 THR A CA 1
ATOM 1795 C C . THR A 1 223 ? -14.918 -4.591 -17.384 1.00 98.12 223 THR A C 1
ATOM 1797 O O . THR A 1 223 ? -15.748 -5.225 -18.025 1.00 98.12 223 THR A O 1
ATOM 1800 N N . ALA A 1 224 ? -13.627 -4.930 -17.363 1.00 98.12 224 ALA A N 1
ATOM 1801 C CA . ALA A 1 224 ? -13.065 -6.090 -18.054 1.00 98.12 224 ALA A CA 1
ATOM 1802 C C . ALA A 1 224 ? -13.364 -7.443 -17.367 1.00 98.12 224 ALA A C 1
ATOM 1804 O O . ALA A 1 224 ? -12.888 -8.477 -17.828 1.00 98.12 224 ALA A O 1
ATOM 1805 N N . GLY A 1 225 ? -14.096 -7.461 -16.247 1.00 97.88 225 GLY A N 1
ATOM 1806 C CA . GLY A 1 225 ? -14.421 -8.685 -15.504 1.00 97.88 225 GLY A CA 1
ATOM 1807 C C . GLY A 1 225 ? -13.250 -9.309 -14.734 1.00 97.88 225 GLY A C 1
ATOM 1808 O O . GLY A 1 225 ? -13.387 -10.404 -14.192 1.00 97.88 225 GLY A O 1
ATOM 1809 N N . LEU A 1 226 ? -12.102 -8.628 -14.647 1.00 98.25 226 LEU A N 1
ATOM 1810 C CA . LEU A 1 226 ? -10.921 -9.107 -13.917 1.00 98.25 226 LEU A CA 1
ATOM 1811 C C . LEU A 1 226 ? -11.045 -8.889 -12.403 1.00 98.25 226 LEU A C 1
ATOM 1813 O O . LEU A 1 226 ? -10.459 -9.640 -11.617 1.00 98.25 226 LEU A O 1
ATOM 1817 N N . LEU A 1 227 ? -11.824 -7.879 -11.998 1.00 98.44 227 LEU A N 1
ATOM 1818 C CA . LEU A 1 227 ? -12.194 -7.593 -10.610 1.00 98.44 227 LEU A CA 1
ATOM 1819 C C . LEU A 1 227 ? -13.716 -7.648 -10.444 1.00 98.44 227 LEU A C 1
ATOM 1821 O O . LEU A 1 227 ? -14.459 -7.258 -11.341 1.00 98.44 227 LEU A O 1
ATOM 1825 N N . TRP A 1 228 ? -14.198 -8.061 -9.274 1.00 98.06 228 TRP A N 1
ATOM 1826 C CA . TRP A 1 228 ? -15.632 -8.095 -8.969 1.00 98.06 228 TRP A CA 1
ATOM 1827 C C . TRP A 1 228 ? -15.935 -7.829 -7.490 1.00 98.06 228 TRP A C 1
ATOM 1829 O O . TRP A 1 228 ? -15.042 -7.705 -6.651 1.00 98.06 228 TRP A O 1
ATOM 1839 N N . GLY A 1 229 ? -17.227 -7.751 -7.164 1.00 96.00 229 GLY A N 1
ATOM 1840 C CA . GLY A 1 229 ? -17.733 -7.398 -5.837 1.00 96.00 229 GLY A CA 1
ATOM 1841 C C . GLY A 1 229 ? -18.196 -5.945 -5.747 1.00 96.00 229 GLY A C 1
ATOM 1842 O O . GLY A 1 229 ? -17.834 -5.105 -6.571 1.00 96.00 229 GLY A O 1
ATOM 1843 N N . GLU A 1 230 ? -19.044 -5.665 -4.766 1.00 95.25 230 GLU A N 1
ATOM 1844 C CA . GLU A 1 230 ? -19.619 -4.339 -4.528 1.00 95.25 230 GLU A CA 1
ATOM 1845 C C . GLU A 1 230 ? -18.662 -3.429 -3.760 1.00 95.25 230 GLU A C 1
ATOM 1847 O O . GLU A 1 230 ? -17.803 -3.907 -3.016 1.00 95.25 230 GLU A O 1
ATOM 1852 N N . ASN A 1 231 ? -18.815 -2.112 -3.935 1.00 96.19 231 ASN A N 1
ATOM 1853 C CA . ASN A 1 231 ? -18.092 -1.143 -3.119 1.00 96.19 231 ASN A CA 1
ATOM 1854 C C . ASN A 1 231 ? -18.710 -1.122 -1.718 1.00 96.19 231 ASN A C 1
ATOM 1856 O O . ASN A 1 231 ? -19.796 -0.574 -1.532 1.00 96.19 231 ASN A O 1
ATOM 1860 N N . ARG A 1 232 ? -18.050 -1.757 -0.748 1.00 93.31 232 ARG A N 1
ATOM 1861 C CA . ARG A 1 232 ? -18.634 -1.988 0.577 1.00 93.31 232 ARG A CA 1
ATOM 1862 C C . ARG A 1 232 ? -18.463 -0.778 1.487 1.00 93.31 232 ARG A C 1
ATOM 1864 O O . ARG A 1 232 ? -17.377 -0.516 1.989 1.00 93.31 232 ARG A O 1
ATOM 1871 N N . MET A 1 233 ? -19.580 -0.108 1.744 1.00 88.06 233 MET A N 1
ATOM 1872 C CA . MET A 1 233 ? -19.718 1.043 2.639 1.00 88.06 233 MET A CA 1
ATOM 1873 C C . MET A 1 233 ? -20.154 0.624 4.050 1.00 88.06 233 MET A C 1
ATOM 1875 O O . MET A 1 233 ? -21.051 1.213 4.643 1.00 88.06 233 MET A O 1
ATOM 1879 N N . THR A 1 234 ? -19.557 -0.447 4.571 1.00 79.94 234 THR A N 1
ATOM 1880 C CA . THR A 1 234 ? -19.891 -1.004 5.888 1.00 79.94 234 THR A CA 1
ATOM 1881 C C . THR A 1 234 ? -18.881 -0.557 6.929 1.00 79.94 234 THR A C 1
ATOM 1883 O O . THR A 1 234 ? -17.683 -0.787 6.749 1.00 79.94 234 THR A O 1
ATOM 1886 N N . GLU A 1 235 ? -19.369 0.007 8.032 1.00 76.62 235 GLU A N 1
ATOM 1887 C CA . GLU A 1 235 ? -18.548 0.250 9.216 1.00 76.62 235 GLU A CA 1
ATOM 1888 C C . GLU A 1 235 ? -18.134 -1.093 9.819 1.00 76.62 235 GLU A C 1
ATOM 1890 O O . GLU A 1 235 ? -18.968 -1.860 10.300 1.00 76.62 235 GLU A O 1
ATOM 1895 N N . THR A 1 236 ? -16.846 -1.419 9.748 1.00 72.69 236 THR A N 1
ATOM 1896 C CA . THR A 1 236 ? -16.318 -2.667 10.302 1.00 72.69 236 THR A CA 1
ATOM 1897 C C . THR A 1 236 ? -14.894 -2.478 10.783 1.00 72.69 236 THR A C 1
ATOM 1899 O O . THR A 1 236 ? -14.138 -1.683 10.227 1.00 72.69 236 THR A O 1
ATOM 1902 N N . LYS A 1 237 ? -14.498 -3.281 11.772 1.00 67.56 237 LYS A N 1
ATOM 1903 C CA . LYS A 1 237 ? -13.078 -3.503 12.040 1.00 67.56 237 LYS A CA 1
ATOM 1904 C C . LYS A 1 237 ? -12.482 -4.382 10.948 1.00 67.56 237 LYS A C 1
ATOM 1906 O O . LYS A 1 237 ? -13.138 -5.313 10.469 1.00 67.56 237 LYS A O 1
ATOM 1911 N N . VAL A 1 238 ? -11.257 -4.060 10.559 1.00 72.00 238 VAL A N 1
ATOM 1912 C CA . VAL A 1 238 ? -10.476 -4.861 9.619 1.00 72.00 238 VAL A CA 1
ATOM 1913 C C . VAL A 1 238 ? -9.992 -6.095 10.371 1.00 72.00 238 VAL A C 1
ATOM 1915 O O . VAL A 1 238 ? -9.408 -5.956 11.434 1.00 72.00 238 VAL A O 1
ATOM 1918 N N . LYS A 1 239 ? -10.286 -7.293 9.873 1.00 59.50 239 LYS A N 1
ATOM 1919 C CA . LYS A 1 239 ? -9.785 -8.544 10.453 1.00 59.50 239 LYS A CA 1
ATOM 1920 C C . LYS A 1 239 ? -8.616 -9.045 9.626 1.00 59.50 239 LYS A C 1
ATOM 1922 O O . LYS A 1 239 ? -8.759 -9.032 8.383 1.00 59.50 239 LYS A O 1
#

Foldseek 3Di:
DLQQQQQPLQQVLWDFDPVVNVVSQLVCLLLVQAHSQQSNQLVLQCLQQPQHPSNLQRCAPPHLVCNLPCQQPPDVHCHRPPNDGDVVQRVPPVVDVSSVVCNVCSNVSLVVQLVVCCVPPNNVRSCVSRVVSNVVSSNLVSCLSRPQFDYQPPDDPPSDDPLVVQQVLDQVVRRHRGHAQQPPPSCLLCQSRHVSQCSQQVSFSDHPHPNVCCVVPVVVCVVVVRIDDDRGSHGDRRD